Protein AF-A0A661AW95-F1 (afdb_monomer)

Sequence (245 aa):
MTKIFKIAIFLIIIIAAASLSQNIRYFVDGDKCIGCRQCLVVCPTDAIRMVKGKAIIDPEKCIGCGECAKVCPTNAIKIEKADTTAESDAKISSDTLDKIDTSDKAIKKSTERTDTILKNSQKFSQIENETTSTENKSIDTANSEIEKAKTDTTAHSDTLIDTTKIAETTENSSQEEVREIEEARKVFFVDSEKCVGCKLCLKACPTKAITIVKGKAVIDPEKCIGCGECAKVCPTKAISEKVIK

Radius of gyration: 35.86 Å; Cα contacts (8 Å, |Δi|>4): 230; chains: 1; bounding box: 75×100×78 Å

pLDDT: mean 73.81, std 22.89, range [34.19, 98.44]

Mean predicted aligned error: 22.2 Å

Foldseek 3Di:
DVVVVVVVVVVVVVVVVVPPPWLKDKFFQQVQFQLPCPLCVQQPQSQWDADPSGIGGNSVSDPNPCRSCVPRPRSRMDIDTPPDDPDDDDDDDDDPPPPPDPDPPPPVVVVVVVVVVVVVVVVVVVPVVPVVPPPVVVPVVVVVVVVVVPPDPDDDDDDDDDPPPPPPPPDDDPPPPPPDPPPWAKDKAFQQVLFQLPCQLCVQQPQSQWDADPSGIGGNRVSGRNPCRSQVRGPSSRMDMDIDD

Nearest PDB structures (foldseek):
  5exe-assembly1_B  TM=9.197E-01  e=1.490E-04  Moorella thermoacetica ATCC 39073
  5c4i-assembly1_E  TM=9.220E-01  e=2.638E-04  Moorella thermoacetica ATCC 39073
  5c4i-assembly1_B  TM=9.035E-01  e=3.399E-04  Moorella thermoacetica ATCC 39073
  5exe-assembly1_E  TM=9.084E-01  e=6.016E-04  Moorella thermoacetica ATCC 39073
  5exd-assembly2_H  TM=8.866E-01  e=3.859E-04  Moorella thermoacetica ATCC 39073

Solvent-accessible surface area (backbone atoms only — not comparable to full-atom values): 15878 Å² total; per-residue (Å²): 119,70,69,62,54,52,50,52,51,52,52,51,48,55,61,56,62,69,69,71,70,75,58,54,41,66,45,56,41,71,89,48,39,82,49,80,57,55,36,49,79,54,38,92,61,68,22,50,47,77,54,97,63,27,65,44,60,40,76,90,49,48,83,56,82,54,54,34,44,76,57,35,92,62,64,21,48,45,78,46,74,68,75,92,66,101,66,82,83,89,83,84,88,88,90,82,78,90,78,82,75,90,74,95,75,68,65,74,73,57,57,72,61,52,63,60,55,62,62,53,61,74,63,56,80,70,59,70,71,61,71,65,65,67,63,62,64,63,53,60,61,56,59,63,57,61,68,66,72,74,74,84,87,85,80,86,80,92,74,92,75,74,85,85,66,83,84,76,74,92,70,89,89,72,90,84,80,83,77,80,87,66,74,68,41,58,32,59,46,55,44,71,85,53,38,83,44,83,57,53,34,49,76,53,36,91,68,58,27,48,48,75,57,98,62,25,64,44,55,40,74,84,51,44,81,50,80,54,51,36,42,74,58,33,90,66,61,25,44,49,81,45,77,43,110

Structure (mmCIF, N/CA/C/O backbone):
data_AF-A0A661AW95-F1
#
_entry.id   AF-A0A661AW95-F1
#
loop_
_atom_site.group_PDB
_atom_site.id
_atom_site.type_symbol
_atom_site.label_atom_id
_atom_site.label_alt_id
_atom_site.label_comp_id
_atom_site.label_asym_id
_atom_site.label_entity_id
_atom_site.label_seq_id
_atom_site.pdbx_PDB_ins_code
_atom_site.Cartn_x
_atom_site.Cartn_y
_atom_site.Cartn_z
_atom_site.occupancy
_atom_site.B_iso_or_equiv
_atom_site.auth_seq_id
_atom_site.auth_comp_id
_atom_site.auth_asym_id
_atom_site.auth_atom_id
_atom_site.pdbx_PDB_model_num
ATOM 1 N N . MET A 1 1 ? 53.290 -9.840 22.062 1.00 59.00 1 MET A N 1
ATOM 2 C CA . MET A 1 1 ? 53.052 -9.146 20.773 1.00 59.00 1 MET A CA 1
ATOM 3 C C . MET A 1 1 ? 52.199 -9.940 19.772 1.00 59.00 1 MET A C 1
ATOM 5 O O . MET A 1 1 ? 51.453 -9.324 19.028 1.00 59.00 1 MET A O 1
ATOM 9 N N . THR A 1 2 ? 52.190 -11.278 19.783 1.00 66.38 2 THR A N 1
ATOM 10 C CA . THR A 1 2 ? 51.451 -12.107 18.798 1.00 66.38 2 THR A CA 1
ATOM 11 C C . THR A 1 2 ? 49.921 -12.140 18.954 1.00 66.38 2 THR A C 1
ATOM 13 O O . THR A 1 2 ? 49.218 -12.376 17.976 1.00 66.38 2 THR A O 1
ATOM 16 N N . LYS A 1 3 ? 49.372 -11.886 20.155 1.00 70.19 3 LYS A N 1
ATOM 17 C CA . LYS A 1 3 ? 47.911 -11.881 20.393 1.00 70.19 3 LYS A CA 1
ATOM 18 C C . LYS A 1 3 ? 47.197 -10.663 19.788 1.00 70.19 3 LYS A C 1
ATOM 20 O O . LYS A 1 3 ? 46.108 -10.815 19.254 1.00 70.19 3 LYS A O 1
ATOM 25 N N . ILE A 1 4 ? 47.829 -9.488 19.814 1.00 72.88 4 ILE A N 1
ATOM 26 C CA . ILE A 1 4 ? 47.262 -8.244 19.261 1.00 72.88 4 ILE A CA 1
ATOM 27 C C . ILE A 1 4 ? 47.192 -8.326 17.730 1.00 72.88 4 ILE A C 1
ATOM 29 O O . ILE A 1 4 ? 46.178 -7.977 17.135 1.00 72.88 4 ILE A O 1
ATOM 33 N N . PHE A 1 5 ? 48.226 -8.893 17.101 1.00 74.12 5 PHE A N 1
ATOM 34 C CA . PHE A 1 5 ? 48.267 -9.089 15.651 1.00 74.12 5 PHE A CA 1
ATOM 35 C C . PHE A 1 5 ? 47.192 -10.076 15.164 1.00 74.12 5 PHE A C 1
ATOM 37 O O . PHE A 1 5 ? 46.559 -9.853 14.137 1.00 74.12 5 PHE A O 1
ATOM 44 N N . LYS A 1 6 ? 46.912 -11.130 15.947 1.00 75.19 6 LYS A N 1
ATOM 45 C CA . LYS A 1 6 ? 45.817 -12.072 15.663 1.00 75.19 6 LYS A CA 1
ATOM 46 C C . LYS A 1 6 ? 44.436 -11.416 15.756 1.00 75.19 6 LYS A C 1
ATOM 48 O O . LYS A 1 6 ? 43.590 -11.716 14.925 1.00 75.19 6 LYS A O 1
ATOM 53 N N . ILE A 1 7 ? 44.220 -10.512 16.715 1.00 77.31 7 ILE A N 1
ATOM 54 C CA . ILE A 1 7 ? 42.950 -9.777 16.862 1.00 77.31 7 ILE A CA 1
ATOM 55 C C . ILE A 1 7 ? 42.747 -8.800 15.696 1.00 77.31 7 ILE A C 1
ATOM 57 O O . ILE A 1 7 ? 41.660 -8.752 15.128 1.00 77.31 7 ILE A O 1
ATOM 61 N N . ALA A 1 8 ? 43.795 -8.077 15.291 1.00 76.75 8 ALA A N 1
ATOM 62 C CA . ALA A 1 8 ? 43.733 -7.159 14.154 1.00 76.75 8 ALA A CA 1
ATOM 63 C C . ALA A 1 8 ? 43.434 -7.890 12.834 1.00 76.75 8 ALA A C 1
ATOM 65 O O . ALA A 1 8 ? 42.569 -7.460 12.079 1.00 76.75 8 ALA A O 1
ATOM 66 N N . ILE A 1 9 ? 44.077 -9.038 12.590 1.00 75.88 9 ILE A N 1
ATOM 67 C CA . ILE A 1 9 ? 43.799 -9.877 11.413 1.00 75.88 9 ILE A CA 1
ATOM 68 C C . ILE A 1 9 ? 42.360 -10.410 11.444 1.00 75.88 9 ILE A C 1
ATOM 70 O O . ILE A 1 9 ? 41.686 -10.394 10.420 1.00 75.88 9 ILE A O 1
ATOM 74 N N . PHE A 1 10 ? 41.856 -10.827 12.608 1.00 74.75 10 PHE A N 1
ATOM 75 C CA . PHE A 1 10 ? 40.480 -11.314 12.740 1.00 74.75 10 PHE A CA 1
ATOM 76 C C . PHE A 1 10 ? 39.447 -10.210 12.462 1.00 74.75 10 PHE A C 1
ATOM 78 O O . PHE A 1 10 ? 38.462 -10.456 11.774 1.00 74.75 10 PHE A O 1
ATOM 85 N N . LEU A 1 11 ? 39.699 -8.978 12.920 1.00 72.69 11 LEU A N 1
ATOM 86 C CA . LEU A 1 11 ? 38.853 -7.817 12.620 1.00 72.69 11 LEU A CA 1
ATOM 87 C C . LEU A 1 11 ? 38.899 -7.430 11.136 1.00 72.69 11 LEU A C 1
ATOM 89 O O . LEU A 1 11 ? 37.857 -7.138 10.561 1.00 72.69 11 LEU A O 1
ATOM 93 N N . ILE A 1 12 ? 40.067 -7.493 10.492 1.00 70.62 12 ILE A N 1
ATOM 94 C CA . ILE A 1 12 ? 40.206 -7.240 9.048 1.00 70.62 12 ILE A CA 1
ATOM 95 C C . ILE A 1 12 ? 39.465 -8.309 8.229 1.00 70.62 12 ILE A C 1
ATOM 97 O O . ILE A 1 12 ? 38.795 -7.970 7.258 1.00 70.62 12 ILE A O 1
ATOM 101 N N . ILE A 1 13 ? 39.514 -9.582 8.639 1.00 65.00 13 ILE A N 1
ATOM 102 C CA . ILE A 1 13 ? 38.770 -10.676 7.991 1.00 65.00 13 ILE A CA 1
ATOM 103 C C . ILE A 1 13 ? 37.255 -10.507 8.183 1.00 65.00 13 ILE A C 1
ATOM 105 O O . ILE A 1 13 ? 36.505 -10.724 7.236 1.00 65.00 13 ILE A O 1
ATOM 109 N N . ILE A 1 14 ? 36.794 -10.069 9.361 1.00 61.84 14 ILE A N 1
ATOM 110 C CA . ILE A 1 14 ? 35.374 -9.757 9.606 1.00 61.84 14 ILE A CA 1
ATOM 111 C C . ILE A 1 14 ? 34.909 -8.581 8.732 1.00 61.84 14 ILE A C 1
ATOM 113 O O . ILE A 1 14 ? 33.828 -8.649 8.148 1.00 61.84 14 ILE A O 1
ATOM 117 N N . ILE A 1 15 ? 35.730 -7.534 8.587 1.00 62.44 15 ILE A N 1
ATOM 118 C CA . ILE A 1 15 ? 35.435 -6.386 7.713 1.00 62.44 15 ILE A CA 1
ATOM 119 C C . ILE A 1 15 ? 35.421 -6.810 6.233 1.00 62.44 15 ILE A C 1
ATOM 121 O O . ILE A 1 15 ? 34.547 -6.382 5.487 1.00 62.44 15 ILE A O 1
ATOM 125 N N . ALA A 1 16 ? 36.334 -7.686 5.802 1.00 56.94 16 ALA A N 1
ATOM 126 C CA . ALA A 1 16 ? 36.381 -8.188 4.426 1.00 56.94 16 ALA A CA 1
ATOM 127 C C . ALA A 1 16 ? 35.230 -9.161 4.095 1.00 56.94 16 ALA A C 1
ATOM 129 O O . ALA A 1 16 ? 34.692 -9.125 2.989 1.00 56.94 16 ALA A O 1
ATOM 130 N N . ALA A 1 17 ? 34.808 -10.000 5.047 1.00 55.00 17 ALA A N 1
ATOM 131 C CA . ALA A 1 17 ? 33.706 -10.950 4.866 1.00 55.00 17 ALA A CA 1
ATOM 132 C C . ALA A 1 17 ? 32.327 -10.270 4.774 1.00 55.00 17 ALA A C 1
ATOM 134 O O . ALA A 1 17 ? 31.420 -10.814 4.144 1.00 55.00 17 ALA A O 1
ATOM 135 N N . ALA A 1 18 ? 32.170 -9.064 5.333 1.00 52.03 18 ALA A N 1
ATOM 136 C CA . ALA A 1 18 ? 30.956 -8.256 5.187 1.00 52.03 18 ALA A CA 1
ATOM 137 C C . ALA A 1 18 ? 30.729 -7.736 3.748 1.00 52.03 18 ALA A C 1
ATOM 139 O O . ALA A 1 18 ? 29.634 -7.273 3.434 1.00 52.03 18 ALA A O 1
ATOM 140 N N . SER A 1 19 ? 31.729 -7.847 2.863 1.00 53.38 19 SER A N 1
ATOM 141 C CA . SER A 1 19 ? 31.698 -7.319 1.489 1.00 53.38 19 SER A CA 1
ATOM 142 C C . SER A 1 19 ? 31.314 -8.340 0.408 1.00 53.38 19 SER A C 1
ATOM 144 O O . SER A 1 19 ? 31.342 -8.009 -0.773 1.00 53.38 19 SER A O 1
ATOM 146 N N . LEU A 1 20 ? 30.914 -9.565 0.765 1.00 55.19 20 LEU A N 1
ATOM 147 C CA . LEU A 1 20 ? 30.430 -10.573 -0.198 1.00 55.19 20 LEU A CA 1
ATOM 148 C C . LEU A 1 20 ? 28.896 -10.626 -0.293 1.00 55.19 20 LEU A C 1
ATOM 150 O O . LEU A 1 20 ? 28.298 -11.696 -0.436 1.00 55.19 20 LEU A O 1
ATOM 154 N N . SER A 1 21 ? 28.235 -9.469 -0.227 1.00 54.38 21 SER A N 1
ATOM 155 C CA . SER A 1 21 ? 26.787 -9.402 -0.431 1.00 54.38 21 SER A CA 1
ATOM 156 C C . SER A 1 21 ? 26.450 -9.521 -1.920 1.00 54.38 21 SER A C 1
ATOM 158 O O . SER A 1 21 ? 26.463 -8.550 -2.671 1.00 54.38 21 SER A O 1
ATOM 160 N N . GLN A 1 22 ? 26.220 -10.767 -2.333 1.00 63.03 22 GLN A N 1
ATOM 161 C CA . GLN A 1 22 ? 25.261 -11.225 -3.345 1.00 63.03 22 GLN A CA 1
ATOM 162 C C . GLN A 1 22 ? 24.561 -10.078 -4.107 1.00 63.03 22 GLN A C 1
ATOM 164 O O . GLN A 1 22 ? 23.542 -9.546 -3.667 1.00 63.03 22 GLN A O 1
ATOM 169 N N . ASN A 1 23 ? 25.100 -9.710 -5.270 1.00 70.25 23 ASN A N 1
ATOM 170 C CA . ASN A 1 23 ? 24.576 -8.641 -6.119 1.00 70.25 23 ASN A CA 1
ATOM 171 C C . ASN A 1 23 ? 23.319 -9.136 -6.865 1.00 70.25 23 ASN A C 1
ATOM 173 O O . ASN A 1 23 ? 23.381 -9.600 -8.006 1.00 70.25 23 ASN A O 1
ATOM 177 N N . ILE A 1 24 ? 22.188 -9.130 -6.155 1.00 82.25 24 ILE A N 1
ATOM 178 C CA . ILE A 1 24 ? 20.864 -9.511 -6.656 1.00 82.25 24 ILE A CA 1
ATOM 179 C C . ILE A 1 24 ? 20.280 -8.316 -7.404 1.00 82.25 24 ILE A C 1
ATOM 181 O O . ILE A 1 24 ? 19.968 -7.289 -6.797 1.00 82.25 24 ILE A O 1
ATOM 185 N N . ARG A 1 25 ? 20.080 -8.461 -8.715 1.00 87.62 25 ARG A N 1
ATOM 186 C CA . ARG A 1 25 ? 19.467 -7.423 -9.549 1.00 87.62 25 ARG A CA 1
ATOM 187 C C . ARG A 1 25 ? 18.072 -7.832 -9.979 1.00 87.62 25 ARG A C 1
ATOM 189 O O . ARG A 1 25 ? 17.868 -8.942 -10.457 1.00 87.62 25 ARG A O 1
ATOM 196 N N . TYR A 1 26 ? 17.119 -6.918 -9.822 1.00 94.56 26 TYR A N 1
ATOM 197 C CA . TYR A 1 26 ? 15.764 -7.091 -10.335 1.00 94.56 26 TYR A CA 1
ATOM 198 C C . TYR A 1 26 ? 15.592 -6.329 -11.645 1.00 94.56 26 TYR A C 1
ATOM 200 O O . TYR A 1 26 ? 16.003 -5.174 -11.744 1.00 94.56 26 TYR A O 1
ATOM 208 N N . PHE A 1 27 ? 14.921 -6.942 -12.613 1.00 95.44 27 PHE A N 1
ATOM 209 C CA . PHE A 1 27 ? 14.571 -6.320 -13.890 1.00 95.44 27 PHE A CA 1
ATOM 210 C C . PHE A 1 27 ? 13.130 -6.652 -14.285 1.00 95.44 27 PHE A C 1
ATOM 212 O O . PHE A 1 27 ? 12.494 -7.530 -13.697 1.00 95.44 27 PHE A O 1
ATOM 219 N N . VAL A 1 28 ? 12.590 -5.919 -15.260 1.00 97.50 28 VAL A N 1
ATOM 220 C CA . VAL A 1 28 ? 11.200 -6.055 -15.711 1.00 97.50 28 VAL A CA 1
ATOM 221 C C . VAL A 1 28 ? 11.166 -6.680 -17.102 1.00 97.50 28 VAL A C 1
ATOM 223 O O . VAL A 1 28 ? 11.703 -6.124 -18.053 1.00 97.50 28 VAL A O 1
ATOM 226 N N . ASP A 1 29 ? 10.479 -7.810 -17.220 1.00 97.56 29 ASP A N 1
ATOM 227 C CA . ASP A 1 29 ? 10.044 -8.415 -18.476 1.00 97.56 29 ASP A CA 1
ATOM 228 C C . ASP A 1 29 ? 8.974 -7.511 -19.116 1.00 97.56 29 ASP A C 1
ATOM 230 O O . ASP A 1 29 ? 7.847 -7.371 -18.617 1.00 97.56 29 ASP A O 1
ATOM 234 N N . GLY A 1 30 ? 9.363 -6.847 -20.206 1.00 96.00 30 GLY A N 1
ATOM 235 C CA . GLY A 1 30 ? 8.523 -5.895 -20.924 1.00 96.00 30 GLY A CA 1
ATOM 236 C C . GLY A 1 30 ? 7.260 -6.524 -21.510 1.00 96.00 30 GLY A C 1
ATOM 237 O O . GLY A 1 30 ? 6.224 -5.858 -21.540 1.00 96.00 30 GLY A O 1
ATOM 238 N N . ASP A 1 31 ? 7.292 -7.798 -21.893 1.00 97.25 31 ASP A N 1
ATOM 239 C CA . ASP A 1 31 ? 6.155 -8.475 -22.521 1.00 97.25 31 ASP A CA 1
ATOM 240 C C . ASP A 1 31 ? 5.081 -8.817 -21.488 1.00 97.25 31 ASP A C 1
ATOM 242 O O . ASP A 1 31 ? 3.886 -8.644 -21.733 1.00 97.25 31 ASP A O 1
ATOM 246 N N . LYS A 1 32 ? 5.495 -9.207 -20.279 1.00 98.06 32 LYS A N 1
ATOM 247 C CA . LYS A 1 32 ? 4.573 -9.556 -19.182 1.00 98.06 32 LYS A CA 1
ATOM 248 C C . LYS A 1 32 ? 4.097 -8.359 -18.375 1.00 98.06 32 LYS A C 1
ATOM 250 O O . LYS A 1 32 ? 3.094 -8.449 -17.662 1.00 98.06 32 LYS A O 1
ATOM 255 N N . CYS A 1 33 ? 4.812 -7.240 -18.411 1.00 98.38 33 CYS A N 1
ATOM 256 C CA . CYS A 1 33 ? 4.436 -6.063 -17.639 1.00 98.38 33 CYS A CA 1
ATOM 257 C C . CYS A 1 33 ? 3.168 -5.415 -18.215 1.00 98.38 33 CYS A C 1
ATOM 259 O O . CYS A 1 33 ? 3.180 -4.868 -19.311 1.00 98.38 33 CYS A O 1
ATOM 261 N N . ILE A 1 34 ? 2.074 -5.409 -17.456 1.00 98.31 34 ILE A N 1
ATOM 262 C CA . ILE A 1 34 ? 0.799 -4.793 -17.874 1.00 98.31 34 ILE A CA 1
ATOM 263 C C . ILE A 1 34 ? 0.640 -3.336 -17.416 1.00 98.31 34 ILE A C 1
ATOM 265 O O . ILE A 1 34 ? -0.433 -2.758 -17.545 1.00 98.31 34 ILE A O 1
ATOM 269 N N . GLY A 1 35 ? 1.677 -2.740 -16.821 1.00 97.69 35 GLY A N 1
ATOM 270 C CA . GLY A 1 35 ? 1.630 -1.339 -16.395 1.00 97.69 35 GLY A CA 1
ATOM 271 C C . GLY A 1 35 ? 0.714 -1.042 -15.202 1.00 97.69 35 GLY A C 1
ATOM 272 O O . GLY A 1 35 ? 0.309 0.103 -15.030 1.00 97.69 35 GLY A O 1
ATOM 273 N N . CYS A 1 36 ? 0.402 -2.029 -14.350 1.00 97.88 36 CYS A N 1
ATOM 274 C CA . CYS A 1 36 ? -0.530 -1.872 -13.219 1.00 97.88 36 CYS A CA 1
ATOM 275 C C . CYS A 1 36 ? 0.005 -1.041 -12.034 1.00 97.88 36 CYS A C 1
ATOM 277 O O . CYS A 1 36 ? -0.741 -0.770 -11.098 1.00 97.88 36 CYS A O 1
ATOM 279 N N . ARG A 1 37 ? 1.291 -0.654 -12.050 1.00 97.75 37 ARG A N 1
ATOM 280 C CA . ARG A 1 37 ? 1.954 0.232 -11.064 1.00 97.75 37 ARG A CA 1
ATOM 281 C C . ARG A 1 37 ? 2.009 -0.267 -9.611 1.00 97.75 37 ARG A C 1
ATOM 283 O O . ARG A 1 37 ? 2.486 0.465 -8.756 1.00 97.75 37 ARG A O 1
ATOM 290 N N . GLN A 1 38 ? 1.624 -1.506 -9.310 1.00 98.00 38 GLN A N 1
ATOM 291 C CA . GLN A 1 38 ? 1.716 -2.036 -7.938 1.00 98.00 38 GLN A CA 1
ATOM 292 C C . GLN A 1 38 ? 3.156 -2.031 -7.400 1.00 98.00 38 GLN A C 1
ATOM 294 O O . GLN A 1 38 ? 3.390 -1.652 -6.259 1.00 98.00 38 GLN A O 1
ATOM 299 N N . CYS A 1 39 ? 4.130 -2.360 -8.254 1.00 98.12 39 CYS A N 1
ATOM 300 C CA . CYS A 1 39 ? 5.551 -2.305 -7.913 1.00 98.12 39 CYS A CA 1
ATOM 301 C C . CYS A 1 39 ? 6.037 -0.895 -7.536 1.00 98.12 39 CYS A C 1
ATOM 303 O O . CYS A 1 39 ? 6.869 -0.774 -6.643 1.00 98.12 39 CYS A O 1
ATOM 305 N N . LEU A 1 40 ? 5.499 0.151 -8.177 1.00 97.75 40 LEU A N 1
ATOM 306 C CA . LEU A 1 40 ? 5.853 1.548 -7.909 1.00 97.75 40 LEU A CA 1
ATOM 307 C C . LEU A 1 40 ? 5.512 1.932 -6.465 1.00 97.75 40 LEU A C 1
ATOM 309 O O . LEU A 1 40 ? 6.328 2.537 -5.788 1.00 97.75 40 LEU A O 1
ATOM 313 N N . VAL A 1 41 ? 4.328 1.536 -5.990 1.00 96.56 41 VAL A N 1
ATOM 314 C CA . VAL A 1 41 ? 3.815 1.912 -4.661 1.00 96.56 41 VAL A CA 1
ATOM 315 C C . VAL A 1 41 ? 4.540 1.186 -3.525 1.00 96.56 41 VAL A C 1
ATOM 317 O O . VAL A 1 41 ? 4.624 1.709 -2.420 1.00 96.56 41 VAL A O 1
ATOM 320 N N . VAL A 1 42 ? 5.060 -0.020 -3.774 1.00 97.81 42 VAL A N 1
ATOM 321 C CA . VAL A 1 42 ? 5.735 -0.820 -2.736 1.00 97.81 42 VAL A CA 1
ATOM 322 C C . VAL A 1 42 ? 7.250 -0.655 -2.711 1.00 97.81 42 VAL A C 1
ATOM 324 O O . VAL A 1 42 ? 7.904 -1.265 -1.870 1.00 97.81 42 VAL A O 1
ATOM 327 N N . CYS A 1 43 ? 7.836 0.106 -3.640 1.00 97.62 43 CYS A N 1
ATOM 328 C CA . CYS A 1 43 ? 9.281 0.283 -3.690 1.00 97.62 43 CYS A CA 1
ATOM 329 C C . CYS A 1 43 ? 9.735 1.237 -2.570 1.00 97.62 43 CYS A C 1
ATOM 331 O O . CYS A 1 43 ? 9.407 2.416 -2.628 1.00 97.62 43 CYS A O 1
ATOM 333 N N . PRO A 1 44 ? 10.520 0.781 -1.575 1.00 96.75 44 PRO A N 1
ATOM 334 C CA . PRO A 1 44 ? 10.899 1.625 -0.439 1.00 96.75 44 PRO A CA 1
ATOM 335 C C . PRO A 1 44 ? 11.961 2.683 -0.777 1.00 96.75 44 PRO A C 1
ATOM 337 O O . PRO A 1 44 ? 12.228 3.554 0.044 1.00 96.75 44 PRO A O 1
ATOM 340 N N . THR A 1 45 ? 12.604 2.583 -1.944 1.00 96.88 45 THR A N 1
ATOM 341 C CA . THR A 1 45 ? 13.697 3.471 -2.375 1.00 96.88 45 THR A CA 1
ATOM 342 C C . THR A 1 45 ? 13.368 4.257 -3.641 1.00 96.88 45 THR A C 1
ATOM 344 O O . THR A 1 45 ? 14.267 4.832 -4.253 1.00 96.88 45 THR A O 1
ATOM 347 N N . ASP A 1 46 ? 12.102 4.241 -4.075 1.00 96.56 46 ASP A N 1
ATOM 348 C CA . ASP A 1 46 ? 11.647 4.896 -5.308 1.00 96.56 46 ASP A CA 1
ATOM 349 C C . ASP A 1 46 ? 12.504 4.543 -6.541 1.00 96.56 46 ASP A C 1
ATOM 351 O O . ASP A 1 46 ? 12.729 5.347 -7.448 1.00 96.56 46 ASP A O 1
ATOM 355 N N . ALA A 1 47 ? 12.992 3.300 -6.593 1.00 97.56 47 ALA A N 1
ATOM 356 C CA . ALA A 1 47 ? 13.823 2.793 -7.679 1.00 97.56 47 ALA A CA 1
ATOM 357 C C . ALA A 1 47 ? 13.029 2.469 -8.953 1.00 97.56 47 ALA A C 1
ATOM 359 O O . ALA A 1 47 ? 13.606 2.001 -9.926 1.00 97.56 47 ALA A O 1
ATOM 360 N N . ILE A 1 48 ? 11.707 2.649 -8.976 1.00 98.19 48 ILE A N 1
ATOM 361 C CA . ILE A 1 48 ? 10.856 2.221 -10.093 1.00 98.19 48 ILE A CA 1
ATOM 362 C C . ILE A 1 48 ? 10.237 3.440 -10.763 1.00 98.19 48 ILE A C 1
ATOM 364 O O . ILE A 1 48 ? 9.656 4.292 -10.102 1.00 98.19 48 ILE A O 1
ATOM 368 N N . ARG A 1 49 ? 10.311 3.501 -12.094 1.00 97.69 49 ARG A N 1
ATOM 369 C CA . ARG A 1 49 ? 9.640 4.519 -12.917 1.00 97.69 49 ARG A CA 1
ATOM 370 C C . ARG A 1 49 ? 8.827 3.882 -14.035 1.00 97.69 49 ARG A C 1
ATOM 372 O O . ARG A 1 49 ? 9.054 2.733 -14.404 1.00 97.69 49 ARG A O 1
ATOM 379 N N . MET A 1 50 ? 7.888 4.640 -14.596 1.00 97.81 50 MET A N 1
ATOM 380 C CA . MET A 1 50 ? 7.051 4.189 -15.709 1.00 97.81 50 MET A CA 1
ATOM 381 C C . MET A 1 50 ? 7.501 4.847 -17.013 1.00 97.81 50 MET A C 1
ATOM 383 O O . MET A 1 50 ? 7.527 6.070 -17.107 1.00 97.81 50 MET A O 1
ATOM 387 N N . VAL A 1 51 ? 7.809 4.044 -18.030 1.00 96.75 51 VAL A N 1
ATOM 388 C CA . VAL A 1 51 ? 8.193 4.509 -19.371 1.00 96.75 51 VAL A CA 1
ATOM 389 C C . VAL A 1 51 ? 7.370 3.742 -20.398 1.00 96.75 51 VAL A C 1
ATOM 391 O O . VAL A 1 51 ? 7.354 2.514 -20.385 1.00 96.75 51 VAL A O 1
ATOM 394 N N . LYS A 1 52 ? 6.644 4.454 -21.272 1.00 96.44 52 LYS A N 1
ATOM 395 C CA . LYS A 1 52 ? 5.766 3.852 -22.300 1.00 96.44 52 LYS A CA 1
ATOM 396 C C . LYS A 1 52 ? 4.813 2.776 -21.735 1.00 96.44 52 LYS A C 1
ATOM 398 O O . LYS A 1 52 ? 4.618 1.720 -22.324 1.00 96.44 52 LYS A O 1
ATOM 403 N N . GLY A 1 53 ? 4.255 3.024 -20.546 1.00 96.19 53 GLY A N 1
ATOM 404 C CA . GLY A 1 53 ? 3.332 2.099 -19.874 1.00 96.19 53 GLY A CA 1
ATOM 405 C C . GLY A 1 53 ? 3.980 0.872 -19.219 1.00 96.19 53 GLY A C 1
ATOM 406 O O . GLY A 1 53 ? 3.270 0.076 -18.610 1.00 96.19 53 GLY A O 1
ATOM 407 N N . LYS A 1 54 ? 5.307 0.721 -19.273 1.00 98.06 54 LYS A N 1
ATOM 408 C CA . LYS A 1 54 ? 6.052 -0.384 -18.652 1.00 98.06 54 LYS A CA 1
ATOM 409 C C . LYS A 1 54 ? 6.870 0.121 -17.465 1.00 98.06 54 LYS A C 1
ATOM 411 O O . LYS A 1 54 ? 7.301 1.274 -17.445 1.00 98.06 54 LYS A O 1
ATOM 416 N N . ALA A 1 55 ? 7.044 -0.730 -16.459 1.00 98.12 55 ALA A N 1
ATOM 417 C CA . ALA A 1 55 ? 7.892 -0.419 -15.314 1.00 98.12 55 ALA A CA 1
ATOM 418 C C . ALA A 1 55 ? 9.371 -0.595 -15.689 1.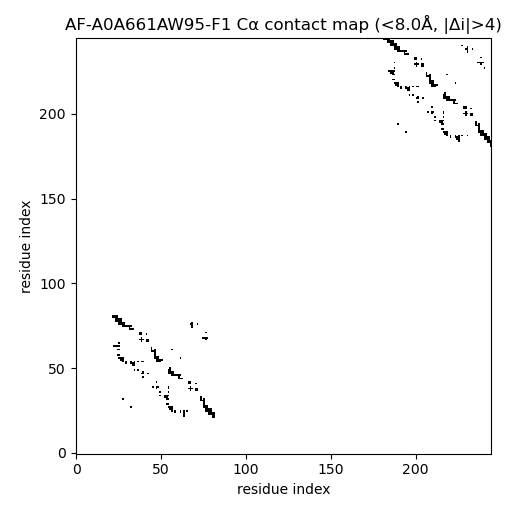00 98.12 55 ALA A C 1
ATOM 420 O O . ALA A 1 55 ? 9.718 -1.548 -16.381 1.00 98.12 55 ALA A O 1
ATOM 421 N N . ILE A 1 56 ? 10.225 0.304 -15.210 1.00 97.94 56 ILE A N 1
ATOM 422 C CA . ILE A 1 56 ? 11.683 0.267 -15.354 1.00 97.94 56 ILE A CA 1
ATOM 423 C C . ILE A 1 56 ? 12.286 0.416 -13.958 1.00 97.94 56 ILE A C 1
ATOM 425 O O . ILE A 1 56 ? 11.910 1.337 -13.230 1.00 97.94 56 ILE A O 1
ATOM 429 N N . ILE A 1 57 ? 13.193 -0.491 -13.591 1.00 97.31 57 ILE A N 1
ATOM 430 C CA . ILE A 1 57 ? 13.907 -0.475 -12.309 1.00 97.31 57 ILE A CA 1
ATOM 431 C C . ILE A 1 57 ? 15.260 0.210 -12.521 1.00 97.31 57 ILE A C 1
ATOM 433 O O . ILE A 1 57 ? 16.016 -0.166 -13.412 1.00 97.31 57 ILE A O 1
ATOM 437 N N . ASP A 1 58 ? 15.539 1.220 -11.708 1.00 95.88 58 ASP A N 1
ATOM 438 C CA . ASP A 1 58 ? 16.814 1.917 -11.617 1.00 95.88 58 ASP A CA 1
ATOM 439 C C . ASP A 1 58 ? 17.789 1.081 -10.766 1.00 95.88 58 ASP A C 1
ATOM 441 O O . ASP A 1 58 ? 17.555 0.909 -9.562 1.00 95.88 58 ASP A O 1
ATOM 445 N N . PRO A 1 59 ? 18.858 0.523 -11.361 1.00 92.06 59 PRO A N 1
ATOM 446 C CA . PRO A 1 59 ? 19.772 -0.365 -10.654 1.00 92.06 59 PRO A CA 1
ATOM 447 C C . PRO A 1 59 ? 20.601 0.351 -9.583 1.00 92.06 59 PRO A C 1
ATOM 449 O O . PRO A 1 59 ? 21.070 -0.318 -8.668 1.00 92.06 59 PRO A O 1
ATOM 452 N N . GLU A 1 60 ? 20.771 1.674 -9.656 1.00 92.12 60 GLU A N 1
ATOM 453 C CA . GLU A 1 60 ? 21.551 2.432 -8.667 1.00 92.12 60 GLU A CA 1
ATOM 454 C C . GLU A 1 60 ? 20.751 2.691 -7.388 1.00 92.12 60 GLU A C 1
ATOM 456 O O . GLU A 1 60 ? 21.307 2.750 -6.293 1.00 92.12 60 GLU A O 1
ATOM 461 N N . LYS A 1 61 ? 19.425 2.802 -7.510 1.00 94.50 61 LYS A N 1
ATOM 462 C CA . LYS A 1 61 ? 18.509 2.994 -6.373 1.00 94.50 61 LYS A CA 1
ATOM 463 C C . LYS A 1 61 ? 17.956 1.685 -5.819 1.00 94.50 61 LYS A C 1
ATOM 465 O O . LYS A 1 61 ? 17.404 1.648 -4.715 1.00 94.50 61 LYS A O 1
ATOM 470 N N . CYS A 1 62 ? 18.020 0.611 -6.600 1.00 94.56 62 CYS A N 1
ATOM 471 C CA . CYS A 1 62 ? 17.470 -0.679 -6.223 1.00 94.56 62 CYS A CA 1
ATOM 472 C C . CYS A 1 62 ? 18.362 -1.368 -5.187 1.00 94.56 62 CYS A C 1
ATOM 474 O O . CYS A 1 62 ? 19.455 -1.828 -5.490 1.00 94.56 62 CYS A O 1
ATOM 476 N N . ILE A 1 63 ? 17.841 -1.527 -3.971 1.00 93.06 63 ILE A N 1
ATOM 477 C CA . ILE A 1 63 ? 18.534 -2.230 -2.878 1.00 93.06 63 ILE A CA 1
ATOM 478 C C . ILE A 1 63 ? 18.307 -3.751 -2.880 1.00 93.06 63 ILE A C 1
ATOM 480 O O . ILE A 1 63 ? 18.629 -4.427 -1.908 1.00 93.06 63 ILE A O 1
ATOM 484 N N . GLY A 1 64 ? 17.665 -4.302 -3.915 1.00 93.44 64 GLY A N 1
ATOM 485 C CA . GLY A 1 64 ? 17.447 -5.748 -4.026 1.00 93.44 64 GLY A CA 1
ATOM 486 C C . GLY A 1 64 ? 16.443 -6.355 -3.028 1.00 93.44 64 GLY A C 1
ATOM 487 O O . GLY A 1 64 ? 16.466 -7.562 -2.805 1.00 93.44 64 GLY A O 1
ATOM 488 N N . CYS A 1 65 ? 15.534 -5.568 -2.438 1.00 94.88 65 CYS A N 1
ATOM 489 C CA . CYS A 1 65 ? 14.593 -6.066 -1.416 1.00 94.88 65 CYS A CA 1
ATOM 490 C C . CYS A 1 65 ? 13.515 -7.040 -1.941 1.00 94.88 65 CYS A C 1
ATOM 492 O O . CYS A 1 65 ? 12.986 -7.850 -1.181 1.00 94.88 65 CYS A O 1
ATOM 494 N N . GLY A 1 66 ? 13.168 -6.964 -3.230 1.00 94.75 66 GLY A N 1
ATOM 495 C CA . GLY A 1 66 ? 12.221 -7.879 -3.876 1.00 94.75 66 GLY A CA 1
ATOM 496 C C . GLY A 1 66 ? 10.731 -7.643 -3.604 1.00 94.75 66 GLY A C 1
ATOM 497 O O . GLY A 1 66 ? 9.913 -8.434 -4.069 1.00 94.75 66 GLY A O 1
ATOM 498 N N . GLU A 1 67 ? 10.334 -6.566 -2.917 1.00 97.25 67 GLU A N 1
ATOM 499 C CA . GLU A 1 67 ? 8.909 -6.259 -2.671 1.00 97.25 67 GLU A CA 1
ATOM 500 C C . GLU A 1 67 ? 8.105 -6.095 -3.965 1.00 97.25 67 GLU A C 1
ATOM 502 O O . GLU A 1 67 ? 6.986 -6.591 -4.093 1.00 97.25 67 GLU A O 1
ATOM 507 N N . CYS A 1 68 ? 8.712 -5.476 -4.977 1.00 97.56 68 CYS A N 1
ATOM 508 C CA . CYS A 1 68 ? 8.099 -5.310 -6.286 1.00 97.56 68 CYS A CA 1
ATOM 509 C C . CYS A 1 68 ? 7.759 -6.657 -6.947 1.00 97.56 68 CYS A C 1
ATOM 511 O O . CYS A 1 68 ? 6.682 -6.795 -7.529 1.00 97.56 68 CYS A O 1
ATOM 513 N N . ALA A 1 69 ? 8.641 -7.654 -6.829 1.00 97.19 69 ALA A N 1
ATOM 514 C CA . ALA A 1 69 ? 8.424 -8.984 -7.385 1.00 97.19 69 ALA A CA 1
ATOM 515 C C . ALA A 1 69 ? 7.262 -9.706 -6.691 1.00 97.19 69 ALA A C 1
ATOM 517 O O . ALA A 1 69 ? 6.444 -10.317 -7.374 1.00 97.19 69 ALA A O 1
ATOM 518 N N . LYS A 1 70 ? 7.138 -9.570 -5.362 1.00 97.25 70 LYS A N 1
ATOM 519 C CA . LYS A 1 70 ? 6.055 -10.181 -4.571 1.00 97.25 70 LYS A CA 1
ATOM 520 C C . LYS A 1 70 ? 4.673 -9.671 -4.967 1.00 97.25 70 LYS A C 1
ATOM 522 O O . LYS A 1 70 ? 3.721 -10.444 -4.973 1.00 97.25 70 LYS A O 1
ATOM 527 N N . VAL A 1 71 ? 4.558 -8.382 -5.290 1.00 97.88 71 VAL A N 1
ATOM 528 C CA . VAL A 1 71 ? 3.271 -7.776 -5.665 1.00 97.88 71 VAL A CA 1
ATOM 529 C C . VAL A 1 71 ? 2.969 -7.847 -7.156 1.00 97.88 71 VAL A C 1
ATOM 531 O O . VAL A 1 71 ? 1.919 -7.382 -7.569 1.00 97.88 71 VAL A O 1
ATOM 534 N N . CYS A 1 72 ? 3.860 -8.367 -8.002 1.00 98.19 72 CYS A N 1
ATOM 535 C CA . CYS A 1 72 ? 3.643 -8.337 -9.445 1.00 98.19 72 CYS A CA 1
ATOM 536 C C . CYS A 1 72 ? 2.598 -9.388 -9.876 1.00 98.19 72 CYS A C 1
ATOM 538 O O . CYS A 1 72 ? 2.909 -10.578 -9.873 1.00 98.19 72 CYS A O 1
ATOM 540 N N . PRO A 1 73 ? 1.397 -8.996 -10.349 1.00 97.69 73 PRO A N 1
ATOM 541 C CA . PRO A 1 73 ? 0.328 -9.954 -10.646 1.00 97.69 73 PRO A CA 1
ATOM 542 C C . PRO A 1 73 ? 0.612 -10.805 -11.891 1.00 97.69 73 PRO A C 1
ATOM 544 O O . PRO A 1 73 ? 0.004 -11.853 -12.078 1.00 97.69 73 PRO A O 1
ATOM 547 N N . THR A 1 74 ? 1.534 -10.363 -12.751 1.00 98.12 74 THR A N 1
ATOM 548 C CA . THR A 1 74 ? 1.919 -11.061 -13.987 1.00 98.12 74 THR A CA 1
ATOM 549 C C . THR A 1 74 ? 3.300 -11.706 -13.907 1.00 98.12 74 THR A C 1
ATOM 551 O O . THR A 1 74 ? 3.806 -12.202 -14.915 1.00 98.12 74 THR A O 1
ATOM 554 N N . ASN A 1 75 ? 3.942 -11.696 -12.730 1.00 97.12 75 ASN A N 1
ATOM 555 C CA . ASN A 1 75 ? 5.317 -12.171 -12.547 1.00 97.12 75 ASN A CA 1
ATOM 556 C C . ASN A 1 75 ? 6.309 -11.582 -13.571 1.00 97.12 75 ASN A C 1
ATOM 558 O O . ASN A 1 75 ? 7.256 -12.256 -13.992 1.00 97.12 75 ASN A O 1
ATOM 562 N N . ALA A 1 76 ? 6.094 -10.329 -13.979 1.00 98.19 76 ALA A N 1
ATOM 563 C CA . ALA A 1 76 ? 6.958 -9.618 -14.915 1.00 98.19 76 ALA A CA 1
ATOM 564 C C . ALA A 1 76 ? 8.321 -9.249 -14.308 1.00 98.19 76 ALA A C 1
ATOM 566 O O . ALA A 1 76 ? 9.253 -8.973 -15.044 1.00 98.19 76 ALA A O 1
ATOM 567 N N . ILE A 1 77 ? 8.469 -9.240 -12.983 1.00 97.81 77 ILE A N 1
ATOM 568 C CA . ILE A 1 77 ? 9.731 -8.866 -12.336 1.00 97.81 77 ILE A CA 1
ATOM 569 C C . ILE A 1 77 ? 10.588 -10.114 -12.109 1.00 97.81 77 ILE A C 1
ATOM 571 O O . ILE A 1 77 ? 10.130 -11.086 -11.505 1.00 97.81 77 ILE A O 1
ATOM 575 N N . LYS A 1 78 ? 11.819 -10.092 -12.622 1.00 95.56 78 LYS A N 1
ATOM 576 C CA . LYS A 1 78 ? 12.777 -11.207 -12.645 1.00 95.56 78 LYS A CA 1
ATOM 577 C C . LYS A 1 78 ? 14.065 -10.844 -11.914 1.00 95.56 78 LYS A C 1
ATOM 579 O O . LYS A 1 78 ? 14.292 -9.675 -11.621 1.00 95.56 78 LYS A O 1
ATOM 584 N N . ILE A 1 79 ? 14.872 -11.859 -11.602 1.00 93.19 79 ILE A N 1
ATOM 585 C CA . ILE A 1 79 ? 16.139 -11.729 -10.876 1.00 93.19 79 ILE A CA 1
ATOM 586 C C . ILE A 1 79 ? 17.283 -12.181 -11.783 1.00 93.19 79 ILE A C 1
ATOM 588 O O . ILE A 1 79 ? 17.224 -13.280 -12.329 1.00 93.19 79 ILE A O 1
ATOM 592 N N . GLU A 1 80 ? 18.330 -11.369 -11.873 1.00 84.81 80 GLU A N 1
ATOM 593 C CA . GLU A 1 80 ? 19.653 -11.751 -12.365 1.00 84.81 80 GLU A CA 1
ATOM 594 C C . GLU A 1 80 ? 20.611 -11.848 -11.174 1.00 84.81 80 GLU A C 1
ATOM 596 O O . GLU A 1 80 ? 20.707 -10.929 -10.351 1.00 84.81 80 GLU A O 1
ATOM 601 N N . LYS A 1 81 ? 21.315 -12.976 -11.065 1.00 79.81 81 LYS A N 1
ATOM 602 C CA . LYS A 1 81 ? 22.485 -13.083 -10.192 1.00 79.81 81 LYS A CA 1
ATOM 603 C C . LYS A 1 81 ? 23.677 -12.592 -10.999 1.00 79.81 81 LYS A C 1
ATOM 605 O O . LYS A 1 81 ? 23.900 -13.075 -12.104 1.00 79.81 81 LYS A O 1
ATOM 610 N N . ALA A 1 82 ? 24.419 -11.622 -10.472 1.00 62.22 82 ALA A N 1
ATOM 611 C CA . ALA A 1 82 ? 25.709 -11.286 -11.055 1.00 62.22 82 ALA A CA 1
ATOM 612 C C . ALA A 1 82 ? 26.685 -12.419 -10.716 1.00 62.22 82 ALA A C 1
ATOM 614 O O . ALA A 1 82 ? 27.291 -12.420 -9.643 1.00 62.22 82 ALA A O 1
ATOM 615 N N . ASP A 1 83 ? 26.778 -13.410 -11.595 1.00 57.16 83 ASP A N 1
ATOM 616 C CA . ASP A 1 83 ? 27.802 -14.436 -11.489 1.00 57.16 83 ASP A CA 1
ATOM 617 C C . ASP A 1 83 ? 29.168 -13.767 -11.685 1.00 57.16 83 ASP A C 1
ATOM 619 O O . ASP A 1 83 ? 29.425 -13.040 -12.646 1.00 57.16 83 ASP A O 1
ATOM 623 N N . THR A 1 84 ? 30.043 -13.953 -10.705 1.00 56.25 84 THR A N 1
ATOM 624 C CA . THR A 1 84 ? 31.432 -13.514 -10.753 1.00 56.25 84 THR A CA 1
ATOM 625 C C . THR A 1 84 ? 32.196 -14.372 -11.753 1.00 56.25 84 THR A C 1
ATOM 627 O O . THR A 1 84 ? 32.749 -15.398 -11.371 1.00 56.25 84 THR A O 1
ATOM 630 N N . THR A 1 85 ? 32.277 -13.946 -13.008 1.00 42.72 85 THR A N 1
ATOM 631 C CA . THR A 1 85 ? 33.340 -14.385 -13.920 1.00 42.72 85 THR A CA 1
ATOM 632 C C . THR A 1 85 ? 33.788 -13.203 -14.765 1.00 42.72 85 THR A C 1
ATOM 634 O O . THR A 1 85 ? 33.296 -12.967 -15.866 1.00 42.72 85 THR A O 1
ATOM 637 N N . ALA A 1 86 ? 34.755 -12.452 -14.241 1.00 53.53 86 ALA A N 1
ATOM 638 C CA . ALA A 1 86 ? 35.721 -11.788 -15.098 1.00 53.53 86 ALA A CA 1
ATOM 639 C C . ALA A 1 86 ? 36.682 -12.868 -15.619 1.00 53.53 86 ALA A C 1
ATOM 641 O O . ALA A 1 86 ? 37.783 -13.015 -15.107 1.00 53.53 86 ALA A O 1
ATOM 642 N N . GLU A 1 87 ? 36.225 -13.645 -16.597 1.00 48.12 87 GLU A N 1
ATOM 643 C CA . GLU A 1 87 ? 37.074 -14.408 -17.506 1.00 48.12 87 GLU A CA 1
ATOM 644 C C . GLU A 1 87 ? 36.453 -14.284 -18.898 1.00 48.12 87 GLU A C 1
ATOM 646 O O . GLU A 1 87 ? 35.337 -14.722 -19.175 1.00 48.12 87 GLU A O 1
ATOM 651 N N . SER A 1 88 ? 37.193 -13.547 -19.716 1.00 48.81 88 SER A N 1
ATOM 652 C CA . SER A 1 88 ? 37.103 -13.407 -21.160 1.00 48.81 88 SER A CA 1
ATOM 653 C C . SER A 1 88 ? 36.843 -14.727 -21.884 1.00 48.81 88 SER A C 1
ATOM 655 O O . SER A 1 88 ? 37.462 -15.731 -21.554 1.00 48.81 88 SER A O 1
ATOM 657 N N . ASP A 1 89 ? 36.024 -14.641 -22.932 1.00 46.47 89 ASP A N 1
ATOM 658 C CA . ASP A 1 89 ? 36.079 -15.399 -24.185 1.00 46.47 89 ASP A CA 1
ATOM 659 C C . ASP A 1 89 ? 36.193 -16.942 -24.151 1.00 46.47 89 ASP A C 1
ATOM 661 O O . ASP A 1 89 ? 37.152 -17.542 -23.683 1.00 46.47 89 ASP A O 1
ATOM 665 N N . ALA A 1 90 ? 35.245 -17.563 -24.865 1.00 47.31 90 ALA A N 1
ATOM 666 C CA . ALA A 1 90 ? 35.257 -18.936 -25.378 1.00 47.31 90 ALA A CA 1
ATOM 667 C C . ALA A 1 90 ? 35.058 -20.092 -24.375 1.00 47.31 90 ALA A C 1
ATOM 669 O O . ALA A 1 90 ? 36.006 -20.758 -23.970 1.00 47.31 90 ALA A O 1
ATOM 670 N N . LYS A 1 91 ? 33.793 -20.507 -24.183 1.00 41.59 91 LYS A N 1
ATOM 671 C CA . LYS A 1 91 ? 33.450 -21.937 -24.301 1.00 41.59 91 LYS A CA 1
ATOM 672 C C . LYS A 1 91 ? 31.966 -22.187 -24.574 1.00 41.59 91 LYS A C 1
ATOM 674 O O . LYS A 1 91 ? 31.120 -22.151 -23.688 1.00 41.59 91 LYS A O 1
ATOM 679 N N . ILE A 1 92 ? 31.682 -22.505 -25.834 1.00 45.38 92 ILE A N 1
ATOM 680 C CA . ILE A 1 92 ? 30.545 -23.334 -26.229 1.00 45.38 92 ILE A CA 1
ATOM 681 C C . ILE A 1 92 ? 30.946 -24.806 -26.023 1.00 45.38 92 ILE A C 1
ATOM 683 O O . ILE A 1 92 ? 32.067 -25.199 -26.340 1.00 45.38 92 ILE A O 1
ATOM 687 N N . SER A 1 93 ? 29.971 -25.601 -25.577 1.00 47.91 93 SER A N 1
ATOM 688 C CA . SER A 1 93 ? 29.885 -27.074 -25.551 1.00 47.91 93 SER A CA 1
ATOM 689 C C . SER A 1 93 ? 30.610 -27.837 -24.433 1.00 47.91 93 SER A C 1
ATOM 691 O O . SER A 1 93 ? 31.832 -27.917 -24.370 1.00 47.91 93 SER A O 1
ATOM 693 N N . SER A 1 94 ? 29.810 -28.463 -23.575 1.00 48.03 94 SER A N 1
ATOM 694 C CA . SER A 1 94 ? 29.471 -29.896 -23.642 1.00 48.03 94 SER A CA 1
ATOM 695 C C . SER A 1 94 ? 28.312 -30.086 -22.656 1.00 48.03 94 SER A C 1
ATOM 697 O O . SER A 1 94 ? 28.487 -29.793 -21.483 1.00 48.03 94 SER A O 1
ATOM 699 N N . ASP A 1 95 ? 27.052 -30.194 -23.088 1.00 43.53 95 ASP A N 1
ATOM 700 C CA . ASP A 1 95 ? 26.310 -31.460 -22.909 1.00 43.53 95 ASP A CA 1
ATOM 701 C C . ASP A 1 95 ? 24.935 -31.438 -23.621 1.00 43.53 95 ASP A C 1
ATOM 703 O O . ASP A 1 95 ? 23.953 -32.029 -23.171 1.00 43.53 95 ASP A O 1
ATOM 707 N N . THR A 1 96 ? 24.789 -30.732 -24.747 1.00 39.28 96 THR A N 1
ATOM 708 C CA . THR A 1 96 ? 23.524 -30.788 -25.519 1.00 39.28 96 THR A CA 1
ATOM 709 C C . THR A 1 96 ? 23.741 -30.797 -27.029 1.00 39.28 96 THR A C 1
ATOM 711 O O . THR A 1 96 ? 23.043 -30.115 -27.772 1.00 39.28 96 THR A O 1
ATOM 714 N N . LEU A 1 97 ? 24.711 -31.592 -27.490 1.00 46.84 97 LEU A N 1
ATOM 715 C CA . LEU A 1 97 ? 24.902 -31.884 -28.917 1.00 46.84 97 LEU A CA 1
ATOM 716 C C . LEU A 1 97 ? 24.515 -33.314 -29.336 1.00 46.84 97 LEU A C 1
ATOM 718 O O . LEU A 1 97 ? 24.592 -33.611 -30.517 1.00 46.84 97 LEU A O 1
ATOM 722 N N . ASP A 1 98 ? 23.969 -34.148 -28.442 1.00 45.41 98 ASP A N 1
ATOM 723 C CA . ASP A 1 98 ? 23.590 -35.536 -28.788 1.00 45.41 98 ASP A CA 1
ATOM 724 C C . ASP A 1 98 ? 22.078 -35.768 -28.987 1.00 45.41 98 ASP A C 1
ATOM 726 O O . ASP A 1 98 ? 21.599 -36.899 -28.940 1.00 45.41 98 ASP A O 1
ATOM 730 N N . LYS A 1 99 ? 21.281 -34.716 -29.225 1.00 45.97 99 LYS A N 1
ATOM 731 C CA . LYS A 1 99 ? 19.849 -34.874 -29.582 1.00 45.97 99 LYS A CA 1
ATOM 732 C C . LYS A 1 99 ? 19.378 -34.053 -30.782 1.00 45.97 99 LYS A C 1
ATOM 734 O O . LYS A 1 99 ? 18.176 -33.891 -30.969 1.00 45.97 99 LYS A O 1
A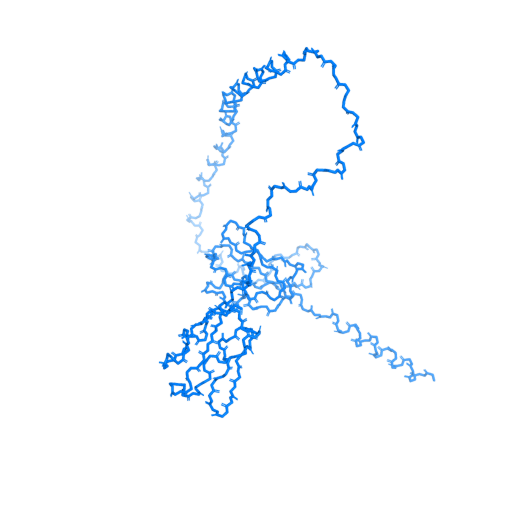TOM 739 N N . ILE A 1 100 ? 20.295 -33.563 -31.614 1.00 44.66 100 ILE A N 1
ATOM 740 C CA . ILE A 1 100 ? 19.947 -32.924 -32.893 1.00 44.66 100 ILE A CA 1
ATOM 741 C C . ILE A 1 100 ? 20.588 -33.725 -34.027 1.00 44.66 100 ILE A C 1
ATOM 743 O O . ILE A 1 100 ? 21.379 -33.220 -34.811 1.00 44.66 100 ILE A O 1
ATOM 747 N N . ASP A 1 101 ? 20.244 -35.005 -34.097 1.00 50.91 101 ASP A N 1
ATOM 748 C CA . ASP A 1 101 ? 20.235 -35.725 -35.361 1.00 50.91 101 ASP A CA 1
ATOM 749 C C . ASP A 1 101 ? 18.844 -36.342 -35.515 1.00 50.91 101 ASP A C 1
ATOM 751 O O . ASP A 1 101 ? 18.239 -36.785 -34.538 1.00 50.91 101 ASP A O 1
ATOM 755 N N . THR A 1 102 ? 18.337 -36.338 -36.744 1.00 48.84 102 THR A N 1
ATOM 756 C CA . THR A 1 102 ? 16.979 -36.691 -37.194 1.00 48.84 102 THR A CA 1
ATOM 757 C C . THR A 1 102 ? 15.919 -35.582 -37.122 1.00 48.84 102 THR A C 1
ATOM 759 O O . THR A 1 102 ? 14.999 -35.602 -36.311 1.00 48.84 102 THR A O 1
ATOM 762 N N . SER A 1 103 ? 15.990 -34.629 -38.063 1.00 48.59 103 SER A N 1
ATOM 763 C CA . SER A 1 103 ? 14.876 -34.269 -38.983 1.00 48.59 103 SER A CA 1
ATOM 764 C C . SER A 1 103 ? 15.262 -33.096 -39.900 1.00 48.59 103 SER A C 1
ATOM 766 O O . SER A 1 103 ? 14.568 -32.085 -40.023 1.00 48.59 103 SER A O 1
ATOM 768 N N . ASP A 1 104 ? 16.392 -33.251 -40.584 1.00 54.78 104 ASP A N 1
ATOM 769 C CA . ASP A 1 104 ? 17.075 -32.234 -41.387 1.00 54.78 104 ASP A CA 1
ATOM 770 C C . ASP A 1 104 ? 16.490 -32.056 -42.810 1.00 54.78 104 ASP A C 1
ATOM 772 O O . ASP A 1 104 ? 17.197 -31.991 -43.815 1.00 54.78 104 ASP A O 1
ATOM 776 N N . LYS A 1 105 ? 15.156 -32.013 -42.947 1.00 48.97 105 LYS A N 1
ATOM 777 C CA . LYS A 1 105 ? 14.507 -31.851 -44.271 1.00 48.97 105 LYS A CA 1
ATOM 778 C C . LYS A 1 105 ? 13.426 -30.773 -44.353 1.00 48.97 105 LYS A C 1
ATOM 780 O O . LYS A 1 105 ? 12.997 -30.439 -45.454 1.00 48.97 105 LYS A O 1
ATOM 785 N N . ALA A 1 106 ? 13.027 -30.176 -43.228 1.00 50.69 106 ALA A N 1
ATOM 786 C CA . ALA A 1 106 ? 12.003 -29.125 -43.199 1.00 50.69 106 ALA A CA 1
ATOM 787 C C . ALA A 1 106 ? 12.570 -27.694 -43.093 1.00 50.69 106 ALA A C 1
ATOM 789 O O . ALA A 1 106 ? 11.914 -26.754 -43.533 1.00 50.69 106 ALA A O 1
ATOM 790 N N . ILE A 1 107 ? 13.794 -27.515 -42.577 1.00 53.38 107 ILE A N 1
ATOM 791 C CA . ILE A 1 107 ? 14.357 -26.183 -42.272 1.00 53.38 107 ILE A CA 1
ATOM 792 C C . ILE A 1 107 ? 15.070 -25.549 -43.481 1.00 53.38 107 ILE A C 1
ATOM 794 O O . ILE A 1 107 ? 15.046 -24.333 -43.646 1.00 53.38 107 ILE A O 1
ATOM 798 N N . LYS A 1 108 ? 15.604 -26.343 -44.420 1.00 51.94 108 LYS A N 1
ATOM 799 C CA . LYS A 1 108 ? 16.264 -25.802 -45.628 1.00 51.94 108 LYS A CA 1
ATOM 800 C C . LYS A 1 108 ? 15.325 -25.028 -46.569 1.00 51.94 108 LYS A C 1
ATOM 802 O O . LYS A 1 108 ? 15.782 -24.151 -47.289 1.00 51.94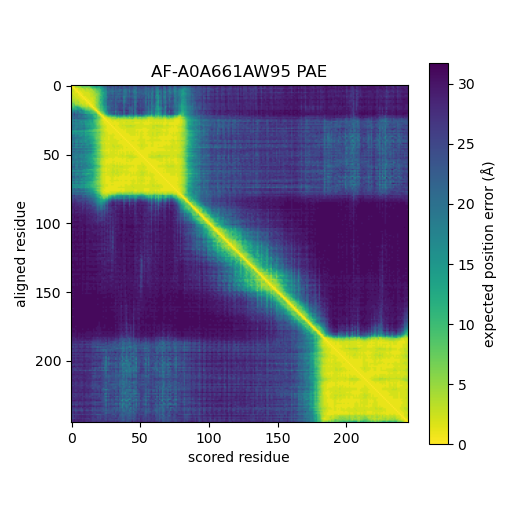 108 LYS A O 1
ATOM 807 N N . LYS A 1 109 ? 14.015 -25.308 -46.549 1.00 50.12 109 LYS A N 1
ATOM 808 C CA . LYS A 1 109 ? 13.033 -24.697 -47.468 1.00 50.12 109 LYS A CA 1
ATOM 809 C C . LYS A 1 109 ? 12.524 -23.320 -47.008 1.00 50.12 109 LYS A C 1
ATOM 811 O O . LYS A 1 109 ? 11.914 -22.602 -47.798 1.00 50.12 109 LYS A O 1
ATOM 816 N N . SER A 1 110 ? 12.754 -22.933 -45.751 1.00 46.84 110 SER A N 1
ATOM 817 C CA . SER A 1 110 ? 12.360 -21.612 -45.233 1.00 46.84 110 SER A CA 1
ATOM 818 C C . SER A 1 110 ? 13.441 -20.543 -45.395 1.00 46.84 110 SER A C 1
ATOM 820 O O . SER A 1 110 ? 13.103 -19.365 -45.479 1.00 46.84 110 SER A O 1
ATOM 822 N N . THR A 1 111 ? 14.713 -20.934 -45.492 1.00 51.72 111 THR A N 1
ATOM 823 C CA . THR A 1 111 ? 15.852 -20.000 -45.540 1.00 51.72 111 THR A CA 1
ATOM 824 C C . THR A 1 111 ? 16.019 -19.325 -46.909 1.00 51.72 111 THR A C 1
ATOM 826 O O . THR A 1 111 ? 16.469 -18.189 -46.987 1.00 51.72 111 THR A O 1
ATOM 829 N N . GLU A 1 112 ? 15.531 -19.939 -47.991 1.00 46.56 112 GLU A N 1
ATOM 830 C CA . GLU A 1 112 ? 15.531 -19.322 -49.333 1.00 46.56 112 GLU A CA 1
ATOM 831 C C . GLU A 1 112 ? 14.487 -18.190 -49.477 1.00 46.56 112 GLU A C 1
ATOM 833 O O . GLU A 1 112 ? 14.578 -17.354 -50.377 1.00 46.56 112 GLU A O 1
ATOM 838 N N . ARG A 1 113 ? 13.501 -18.105 -48.567 1.00 46.59 113 ARG A N 1
ATOM 839 C CA . ARG A 1 113 ? 12.492 -17.025 -48.547 1.00 46.59 113 ARG A CA 1
ATOM 840 C C . ARG A 1 113 ? 12.950 -15.776 -47.795 1.00 46.59 113 ARG A C 1
ATOM 842 O O . ARG A 1 113 ? 12.452 -14.689 -48.082 1.00 46.59 113 ARG A O 1
ATOM 849 N N . THR A 1 114 ? 13.896 -15.902 -46.870 1.00 50.94 114 THR A N 1
ATOM 850 C CA . THR A 1 114 ? 14.391 -14.781 -46.055 1.00 50.94 114 THR A CA 1
ATOM 851 C C . THR A 1 114 ? 15.434 -13.923 -46.778 1.00 50.94 114 THR A C 1
ATOM 853 O O . THR A 1 114 ? 15.479 -12.714 -46.551 1.00 50.94 114 THR A O 1
ATOM 856 N N . ASP A 1 115 ? 16.161 -14.477 -47.753 1.00 53.94 115 ASP A N 1
ATOM 857 C CA . ASP A 1 115 ? 17.158 -13.727 -48.540 1.00 53.94 115 ASP A CA 1
ATOM 858 C C . ASP A 1 115 ? 16.540 -12.730 -49.540 1.00 53.94 115 ASP A C 1
ATOM 860 O O . ASP A 1 115 ? 17.191 -11.777 -49.975 1.00 53.94 115 ASP A O 1
ATOM 864 N N . THR A 1 116 ? 15.256 -12.896 -49.877 1.00 51.31 116 THR A N 1
ATOM 865 C CA . THR A 1 116 ? 14.514 -11.952 -50.738 1.00 51.31 116 THR A CA 1
ATOM 866 C C . THR A 1 116 ? 13.971 -10.753 -49.944 1.00 51.31 116 THR A C 1
ATOM 868 O O . THR A 1 116 ? 13.809 -9.664 -50.492 1.00 51.31 116 THR A O 1
ATOM 871 N N . ILE A 1 117 ? 13.754 -10.906 -48.632 1.00 54.00 117 ILE A N 1
ATOM 872 C CA . ILE A 1 117 ? 13.267 -9.831 -47.749 1.00 54.00 117 ILE A CA 1
ATOM 873 C C . ILE A 1 117 ? 14.412 -8.872 -47.388 1.00 54.00 117 ILE A C 1
ATOM 875 O O . ILE A 1 117 ? 14.221 -7.655 -47.405 1.00 54.00 117 ILE A O 1
ATOM 879 N N . LEU A 1 118 ? 15.628 -9.390 -47.176 1.00 53.53 118 LEU A N 1
ATOM 880 C CA . LEU A 1 118 ? 16.802 -8.562 -46.872 1.00 53.53 118 LEU A CA 1
ATOM 881 C C . LEU A 1 118 ? 17.242 -7.693 -48.069 1.00 53.53 118 LEU A C 1
ATOM 883 O O . LEU A 1 118 ? 17.664 -6.554 -47.881 1.00 53.53 118 LEU A O 1
ATOM 887 N N . LYS A 1 119 ? 17.059 -8.170 -49.310 1.00 50.44 119 LYS A N 1
ATOM 888 C CA . LYS A 1 119 ? 17.360 -7.391 -50.530 1.00 50.44 119 LYS A CA 1
ATOM 889 C C . LYS A 1 119 ? 16.353 -6.268 -50.809 1.00 50.44 119 LYS A C 1
ATOM 891 O O . LYS A 1 119 ? 16.726 -5.254 -51.391 1.00 50.44 119 LYS A O 1
ATOM 896 N N . ASN A 1 120 ? 15.108 -6.393 -50.345 1.00 53.94 120 ASN A N 1
ATOM 897 C CA . ASN A 1 120 ? 14.098 -5.336 -50.483 1.00 53.94 120 ASN A CA 1
ATOM 898 C C . ASN A 1 120 ? 14.184 -4.260 -49.384 1.00 53.94 120 ASN A C 1
ATOM 900 O O . ASN A 1 120 ? 13.685 -3.155 -49.582 1.00 53.94 120 ASN A O 1
ATOM 904 N N . SER A 1 121 ? 14.889 -4.525 -48.277 1.00 54.34 121 SER A N 1
ATOM 905 C CA . SER A 1 121 ? 15.199 -3.517 -47.251 1.00 54.34 121 SER A CA 1
ATOM 906 C C . SER A 1 121 ? 16.180 -2.441 -47.738 1.00 54.34 121 SER A C 1
ATOM 908 O O . SER A 1 121 ? 16.191 -1.342 -47.193 1.00 54.34 121 SER A O 1
ATOM 910 N N . GLN A 1 122 ? 16.977 -2.712 -48.778 1.00 53.84 122 GLN A N 1
ATOM 911 C CA . GLN A 1 122 ? 17.885 -1.726 -49.385 1.00 53.84 122 GLN A CA 1
ATOM 912 C C . GLN A 1 122 ? 17.207 -0.839 -50.446 1.00 53.84 122 GLN A C 1
ATOM 914 O O . GLN A 1 122 ? 17.848 0.052 -50.994 1.00 53.84 122 GLN A O 1
ATOM 919 N N . LYS A 1 123 ? 15.909 -1.044 -50.721 1.00 53.34 123 LYS A N 1
ATOM 920 C CA . LYS A 1 123 ? 15.111 -0.222 -51.650 1.00 53.34 123 LYS A CA 1
ATOM 921 C C . LYS A 1 123 ? 14.215 0.806 -50.936 1.00 53.34 123 LYS A C 1
ATOM 923 O O . LYS A 1 123 ? 13.625 1.657 -51.589 1.00 53.34 123 LYS A O 1
ATOM 928 N N . PHE A 1 124 ? 14.133 0.750 -49.602 1.00 40.69 124 PHE A N 1
ATOM 929 C CA . PHE A 1 124 ? 13.283 1.630 -48.783 1.00 40.69 124 PHE A CA 1
ATOM 930 C C . PHE A 1 124 ? 13.949 2.973 -48.421 1.00 40.69 124 PHE A C 1
ATOM 932 O O . PHE A 1 124 ? 13.263 3.938 -48.105 1.00 40.69 124 PHE A O 1
ATOM 939 N N . SER A 1 125 ? 15.276 3.074 -48.555 1.00 50.34 125 SER A N 1
ATOM 940 C CA . SER A 1 125 ? 16.066 4.294 -48.315 1.00 50.34 125 SER A CA 1
ATOM 941 C C . SER A 1 125 ? 15.915 5.381 -49.392 1.00 50.34 125 SER A C 1
ATOM 943 O O . SER A 1 125 ? 16.524 6.442 -49.280 1.00 50.34 125 SER A O 1
ATOM 945 N N . GLN A 1 126 ? 15.114 5.142 -50.436 1.00 53.22 126 GLN A N 1
ATOM 946 C CA . GLN A 1 126 ? 14.815 6.128 -51.483 1.00 53.22 126 GLN A CA 1
ATOM 947 C C . GLN A 1 126 ? 13.416 6.760 -51.365 1.00 53.22 126 GLN A C 1
ATOM 949 O O . GLN A 1 126 ? 13.119 7.659 -52.139 1.00 53.22 126 GLN A O 1
ATOM 954 N N . ILE A 1 127 ? 12.575 6.353 -50.403 1.00 53.62 127 ILE A N 1
ATOM 955 C CA . ILE A 1 127 ? 11.211 6.904 -50.246 1.00 53.62 127 ILE A CA 1
ATOM 956 C C . ILE A 1 127 ? 11.148 8.001 -49.161 1.00 53.62 127 ILE A C 1
ATOM 958 O O . ILE A 1 127 ? 10.405 8.965 -49.312 1.00 53.62 127 ILE A O 1
ATOM 962 N N . GLU A 1 128 ? 11.980 7.947 -48.112 1.00 44.09 128 GLU A N 1
ATOM 963 C CA . GLU A 1 128 ? 11.979 8.963 -47.031 1.00 44.09 128 GLU A CA 1
ATOM 964 C C . GLU A 1 128 ? 12.524 10.347 -47.448 1.00 44.09 128 GLU A C 1
ATOM 966 O O . GLU A 1 128 ? 12.296 11.344 -46.757 1.00 44.09 128 GLU A O 1
ATOM 971 N N . ASN A 1 129 ? 13.194 10.438 -48.601 1.00 47.59 129 ASN A N 1
ATOM 972 C CA . ASN A 1 129 ? 13.807 11.679 -49.085 1.00 47.59 129 ASN A CA 1
ATOM 973 C C . ASN A 1 129 ? 12.918 12.499 -50.040 1.00 47.59 129 ASN A C 1
ATOM 975 O O . ASN A 1 129 ? 13.303 13.608 -50.401 1.00 47.59 129 ASN A O 1
ATOM 979 N N . GLU A 1 130 ? 11.732 12.012 -50.430 1.00 46.06 130 GLU A N 1
ATOM 980 C CA . GLU A 1 130 ? 10.767 12.810 -51.211 1.00 46.06 130 GLU A CA 1
ATOM 981 C C . GLU A 1 130 ? 9.708 13.490 -50.322 1.00 46.06 130 GLU A C 1
ATOM 983 O O . GLU A 1 130 ? 9.347 14.639 -50.578 1.00 46.06 130 GLU A O 1
ATOM 988 N N . THR A 1 131 ? 9.277 12.873 -49.214 1.00 50.44 131 THR A N 1
ATOM 989 C CA . THR A 1 131 ? 8.224 13.433 -48.336 1.00 50.44 131 THR A CA 1
ATOM 990 C C . THR A 1 131 ? 8.696 14.529 -47.375 1.00 50.44 131 THR A C 1
ATOM 992 O O . THR A 1 131 ? 7.878 15.280 -46.858 1.00 50.44 131 THR A O 1
ATOM 995 N N . THR A 1 132 ? 10.004 14.692 -47.168 1.00 48.84 132 THR A N 1
ATOM 996 C CA . THR A 1 132 ? 10.588 15.752 -46.317 1.00 48.84 132 THR A CA 1
ATOM 997 C C . THR A 1 132 ? 10.859 17.071 -47.060 1.00 48.84 132 THR A C 1
ATOM 999 O O . THR A 1 132 ? 11.242 18.065 -46.440 1.00 48.84 132 THR A O 1
ATOM 1002 N N . SER A 1 133 ? 10.621 17.118 -48.377 1.00 52.47 133 SER A N 1
ATOM 1003 C CA . SER A 1 133 ? 10.881 18.292 -49.228 1.00 52.47 133 SER A CA 1
ATOM 1004 C C . SER A 1 133 ? 9.674 19.223 -49.444 1.00 52.47 133 SER A C 1
ATOM 1006 O O . SER A 1 133 ? 9.857 20.376 -49.839 1.00 52.47 133 SER A O 1
ATOM 1008 N N . THR A 1 134 ? 8.446 18.781 -49.148 1.00 50.47 134 THR A N 1
ATOM 1009 C CA . THR A 1 134 ? 7.222 19.585 -49.353 1.00 50.47 134 THR A CA 1
ATOM 1010 C C . THR A 1 134 ? 6.657 20.236 -48.089 1.00 50.47 134 THR A C 1
ATOM 1012 O O . THR A 1 134 ? 5.977 21.248 -48.217 1.00 50.47 134 THR A O 1
ATOM 1015 N N . GLU A 1 135 ? 6.967 19.755 -46.880 1.00 44.62 135 GLU A N 1
ATOM 1016 C CA . GLU A 1 135 ? 6.425 20.351 -45.639 1.00 44.62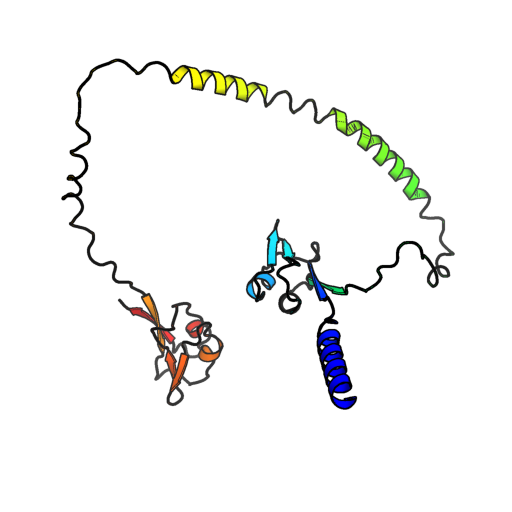 135 GLU A CA 1
ATOM 1017 C C . GLU A 1 135 ? 7.298 21.478 -45.057 1.00 44.62 135 GLU A C 1
ATOM 1019 O O . GLU A 1 135 ? 6.771 22.458 -44.532 1.00 44.62 135 GLU A O 1
ATOM 1024 N N . ASN A 1 136 ? 8.624 21.433 -45.238 1.00 52.81 136 ASN A N 1
ATOM 1025 C CA . ASN A 1 136 ? 9.520 22.479 -44.722 1.00 52.81 136 ASN A CA 1
ATOM 1026 C C . ASN A 1 136 ? 9.479 23.788 -45.535 1.00 52.81 136 ASN A C 1
ATOM 1028 O O . ASN A 1 136 ? 9.800 24.851 -45.014 1.00 52.81 136 ASN A O 1
ATOM 1032 N N . LYS A 1 137 ? 9.001 23.756 -46.788 1.00 53.78 137 LYS A N 1
ATOM 1033 C CA . LYS A 1 137 ? 8.894 24.954 -47.643 1.00 53.78 137 LYS A CA 1
ATOM 1034 C C . LYS A 1 137 ? 7.772 25.915 -47.206 1.00 53.78 137 LYS A C 1
ATOM 1036 O O . LYS A 1 137 ? 7.817 27.105 -47.519 1.00 53.78 137 LYS A O 1
ATOM 1041 N N . SER A 1 138 ? 6.781 25.421 -46.464 1.00 57.72 138 SER A N 1
ATOM 1042 C CA . SER A 1 138 ? 5.635 26.216 -45.999 1.00 57.72 138 SER A CA 1
ATOM 1043 C C . SER A 1 138 ? 5.864 26.908 -44.650 1.00 57.72 138 SER A C 1
ATOM 1045 O O . SER A 1 138 ? 5.146 27.852 -44.334 1.00 57.72 138 SER A O 1
ATOM 1047 N N . ILE A 1 139 ? 6.871 26.497 -43.876 1.00 55.97 139 ILE A N 1
ATOM 1048 C CA . ILE A 1 139 ? 7.150 27.057 -42.541 1.00 55.97 139 ILE A CA 1
ATOM 1049 C C . ILE A 1 139 ? 8.102 28.262 -42.632 1.00 55.97 139 ILE A C 1
ATOM 1051 O O . ILE A 1 139 ? 7.909 29.259 -41.936 1.00 55.97 139 ILE A O 1
ATOM 1055 N N . ASP A 1 140 ? 9.054 28.242 -43.567 1.00 57.34 140 ASP A N 1
ATOM 1056 C CA . ASP A 1 140 ? 10.012 29.345 -43.743 1.00 57.34 140 ASP A CA 1
ATOM 1057 C C . ASP A 1 140 ? 9.378 30.604 -44.353 1.00 57.34 140 ASP A C 1
ATOM 1059 O O . ASP A 1 140 ? 9.782 31.726 -44.045 1.00 57.34 140 ASP A O 1
ATOM 1063 N N . THR A 1 141 ? 8.324 30.438 -45.158 1.00 54.22 141 THR A N 1
ATOM 1064 C CA . THR A 1 141 ? 7.607 31.577 -45.754 1.00 54.22 141 THR A CA 1
ATOM 1065 C C . THR A 1 141 ? 6.807 32.346 -44.688 1.00 54.22 141 THR A C 1
ATOM 1067 O O . THR A 1 141 ? 6.830 33.575 -44.682 1.00 54.22 141 THR A O 1
ATOM 1070 N N . ALA A 1 142 ? 6.211 31.645 -43.713 1.00 54.34 142 ALA A N 1
ATOM 1071 C CA . ALA A 1 142 ? 5.436 32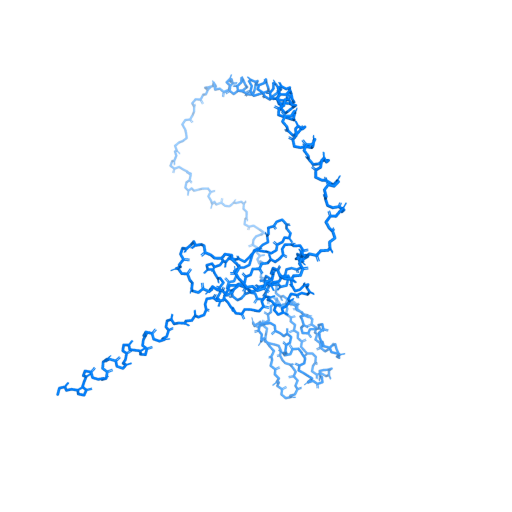.249 -42.623 1.00 54.34 142 ALA A CA 1
ATOM 1072 C C . ALA A 1 142 ? 6.311 32.989 -41.591 1.00 54.34 142 ALA A C 1
ATOM 1074 O O . ALA A 1 142 ? 5.929 34.045 -41.087 1.00 54.34 142 ALA A O 1
ATOM 1075 N N . ASN A 1 143 ? 7.516 32.483 -41.309 1.00 59.09 143 ASN A N 1
ATOM 1076 C CA . ASN A 1 143 ? 8.438 33.131 -40.368 1.00 59.09 143 ASN A CA 1
ATOM 1077 C C . ASN A 1 143 ? 9.058 34.428 -40.922 1.00 59.09 143 ASN A C 1
ATOM 1079 O O . ASN A 1 143 ? 9.465 35.291 -40.146 1.00 59.09 143 ASN A O 1
ATOM 1083 N N . SER A 1 144 ? 9.086 34.603 -42.249 1.00 56.81 144 SER A N 1
ATOM 1084 C CA . SER A 1 144 ? 9.607 35.819 -42.892 1.00 56.81 144 SER A CA 1
ATOM 1085 C C . SER A 1 144 ? 8.641 37.019 -42.858 1.00 56.81 144 SER A C 1
ATOM 1087 O O . SER A 1 144 ? 9.077 38.162 -43.001 1.00 56.81 144 SER A O 1
ATOM 1089 N N . GLU A 1 145 ? 7.345 36.789 -42.618 1.00 57.19 145 GLU A N 1
ATOM 1090 C CA . GLU A 1 145 ? 6.322 37.845 -42.533 1.00 57.19 145 GLU A CA 1
ATOM 1091 C C . GLU A 1 145 ? 6.145 38.386 -41.102 1.00 57.19 145 GLU A C 1
ATOM 1093 O O . GLU A 1 145 ? 5.837 39.563 -40.915 1.00 57.19 145 GLU A O 1
ATOM 1098 N N . ILE A 1 146 ? 6.424 37.569 -40.080 1.00 57.00 146 ILE A N 1
ATOM 1099 C CA . ILE A 1 146 ? 6.269 37.934 -38.658 1.00 57.00 146 ILE A CA 1
ATOM 1100 C C . ILE A 1 146 ? 7.352 38.923 -38.189 1.00 57.00 146 ILE A C 1
ATOM 1102 O O . ILE A 1 146 ? 7.084 39.792 -37.359 1.00 57.00 146 ILE A O 1
ATOM 1106 N N . GLU A 1 147 ? 8.564 38.857 -38.745 1.00 53.88 147 GLU A N 1
ATOM 1107 C CA . GLU A 1 147 ? 9.655 39.784 -38.396 1.00 53.88 147 GLU A CA 1
ATOM 1108 C C . GLU A 1 147 ? 9.501 41.175 -39.042 1.00 53.88 147 GLU A C 1
ATOM 1110 O O . GLU A 1 147 ? 10.028 42.156 -38.521 1.00 53.88 147 GLU A O 1
ATOM 1115 N N . LYS A 1 148 ? 8.703 41.311 -40.112 1.00 54.88 148 LYS A N 1
ATOM 1116 C CA . LYS A 1 148 ? 8.406 42.612 -40.745 1.00 54.88 148 LYS A CA 1
ATOM 1117 C C . LYS A 1 148 ? 7.343 43.441 -40.012 1.00 54.88 148 LYS A C 1
ATOM 1119 O O . LYS A 1 148 ? 7.201 44.621 -40.306 1.00 54.88 148 LYS A O 1
ATOM 1124 N N . ALA A 1 149 ? 6.628 42.854 -39.050 1.00 51.00 149 ALA A N 1
ATOM 1125 C CA . ALA A 1 149 ? 5.595 43.535 -38.262 1.00 51.00 149 ALA A CA 1
ATOM 1126 C C . ALA A 1 149 ? 6.113 44.150 -36.942 1.00 51.00 149 ALA A C 1
ATOM 1128 O O . ALA A 1 149 ? 5.328 44.711 -36.180 1.00 51.00 149 ALA A O 1
ATOM 1129 N N . LYS A 1 150 ? 7.420 44.052 -36.645 1.00 53.41 150 LYS A N 1
ATOM 1130 C CA . LYS A 1 150 ? 8.027 44.558 -35.394 1.00 53.41 150 LYS A CA 1
ATOM 1131 C C . LYS A 1 150 ? 8.723 45.918 -35.518 1.00 53.41 150 LYS A C 1
ATOM 1133 O O . LYS A 1 150 ? 9.215 46.437 -34.520 1.00 53.41 150 LYS A O 1
ATOM 1138 N N . THR A 1 151 ? 8.751 46.522 -36.701 1.00 44.81 151 THR A N 1
ATOM 1139 C CA . THR A 1 151 ? 9.373 47.831 -36.929 1.00 44.81 151 THR A CA 1
ATOM 1140 C C . THR A 1 151 ? 8.339 48.789 -37.499 1.00 44.81 151 THR A C 1
ATOM 1142 O O . THR A 1 151 ? 8.236 48.879 -38.710 1.00 44.81 151 THR A O 1
ATOM 1145 N N . ASP A 1 152 ? 7.528 49.407 -36.635 1.00 46.91 152 ASP A N 1
ATOM 1146 C CA . ASP A 1 152 ? 6.883 50.718 -36.855 1.00 46.91 152 ASP A CA 1
ATOM 1147 C C . ASP A 1 152 ? 5.978 51.081 -35.663 1.00 46.91 152 ASP A C 1
ATOM 1149 O O . ASP A 1 152 ? 4.781 51.307 -35.803 1.00 46.91 152 ASP A O 1
ATOM 1153 N N . THR A 1 153 ? 6.523 51.141 -34.441 1.00 42.78 153 THR A N 1
ATOM 1154 C CA . THR A 1 153 ? 5.925 51.990 -33.388 1.00 42.78 153 THR A CA 1
ATOM 1155 C C . THR A 1 153 ? 6.962 52.409 -32.344 1.00 42.78 153 THR A C 1
ATOM 1157 O O . THR A 1 153 ? 6.847 52.136 -31.155 1.00 42.78 153 THR A O 1
ATOM 1160 N N . THR A 1 154 ? 7.992 53.124 -32.789 1.00 40.41 154 THR A N 1
ATOM 1161 C CA . THR A 1 154 ? 8.698 54.080 -31.927 1.00 40.41 154 THR A CA 1
ATOM 1162 C C . THR A 1 154 ? 8.657 55.444 -32.591 1.00 40.41 154 THR A C 1
ATOM 1164 O O . THR A 1 154 ? 9.407 55.698 -33.529 1.00 40.41 154 THR A O 1
ATOM 1167 N N . ALA A 1 155 ? 7.801 56.329 -32.084 1.00 34.19 155 ALA A N 1
ATOM 1168 C CA . ALA A 1 155 ? 7.912 57.764 -32.308 1.00 34.19 155 ALA A CA 1
ATOM 1169 C C . ALA A 1 155 ? 7.490 58.517 -31.036 1.00 34.19 155 ALA A C 1
ATOM 1171 O O . ALA A 1 155 ? 6.309 58.658 -30.747 1.00 34.19 155 ALA A O 1
ATOM 1172 N N . HIS A 1 156 ? 8.513 58.928 -30.280 1.00 36.94 156 HIS A N 1
ATOM 1173 C CA . HIS A 1 156 ? 8.651 60.194 -29.553 1.00 36.94 156 HIS A CA 1
ATOM 1174 C C . HIS A 1 156 ? 7.435 60.771 -28.809 1.00 36.94 156 HIS A C 1
ATOM 1176 O O . HIS A 1 156 ? 6.550 61.366 -29.413 1.00 36.94 156 HIS A O 1
ATOM 1182 N N . SER A 1 157 ? 7.535 60.813 -27.480 1.00 35.94 157 SER A N 1
ATOM 1183 C CA . SER A 1 157 ? 7.611 62.099 -26.771 1.00 35.94 157 SER A CA 1
ATOM 1184 C C . SER A 1 157 ? 8.020 61.865 -25.323 1.00 35.94 157 SER A C 1
ATOM 1186 O O . SER A 1 157 ? 7.340 61.168 -24.574 1.00 35.94 157 SER A O 1
ATOM 1188 N N . ASP A 1 158 ? 9.129 62.486 -24.950 1.00 47.34 158 ASP A N 1
ATOM 1189 C CA . ASP A 1 158 ? 9.670 62.571 -23.605 1.00 47.34 158 ASP A CA 1
ATOM 1190 C C . ASP A 1 158 ? 8.627 63.005 -22.570 1.00 47.34 158 ASP A C 1
ATOM 1192 O O . ASP A 1 158 ? 7.972 64.037 -22.709 1.00 47.34 158 ASP A O 1
ATOM 1196 N N . THR A 1 159 ? 8.542 62.274 -21.464 1.00 35.59 159 THR A N 1
ATOM 1197 C CA . THR A 1 159 ? 8.319 62.879 -20.149 1.00 35.59 159 THR A CA 1
ATOM 1198 C C . THR A 1 159 ? 9.042 62.017 -19.124 1.00 35.59 159 THR A C 1
ATOM 1200 O O . THR A 1 159 ? 8.724 60.845 -18.936 1.00 35.59 159 THR A O 1
ATOM 1203 N N . LEU A 1 160 ? 10.057 62.609 -18.496 1.00 53.25 160 LEU A N 1
ATOM 1204 C CA . LEU A 1 160 ? 10.744 62.061 -17.335 1.00 53.25 160 LEU A CA 1
ATOM 1205 C C . LEU A 1 160 ? 9.718 61.679 -16.263 1.00 53.25 160 LEU A C 1
ATOM 1207 O O . LEU A 1 160 ? 8.978 62.541 -15.789 1.00 53.25 160 LEU A O 1
ATOM 1211 N N . ILE A 1 161 ? 9.721 60.419 -15.832 1.00 45.72 161 ILE A N 1
ATOM 1212 C CA . ILE A 1 161 ? 9.194 60.059 -14.518 1.00 45.72 161 ILE A CA 1
ATOM 1213 C C . ILE A 1 161 ? 10.337 59.411 -13.748 1.00 45.72 161 ILE A C 1
ATOM 1215 O O . ILE A 1 161 ? 10.776 58.298 -14.025 1.00 45.72 161 ILE A O 1
ATOM 1219 N N . ASP A 1 162 ? 10.839 60.218 -12.824 1.00 41.00 162 ASP A N 1
ATOM 1220 C CA . ASP A 1 162 ? 11.823 59.930 -11.799 1.00 41.00 162 ASP A CA 1
ATOM 1221 C C . ASP A 1 162 ? 11.500 58.612 -11.072 1.00 41.00 162 ASP A C 1
ATOM 1223 O O . ASP A 1 162 ? 10.469 58.461 -10.412 1.00 41.00 162 ASP A O 1
ATOM 1227 N N . THR A 1 163 ? 12.395 57.636 -11.209 1.00 46.34 163 THR A N 1
ATOM 1228 C CA . THR A 1 163 ? 12.278 56.281 -10.654 1.00 46.34 163 THR A CA 1
ATOM 1229 C C . THR A 1 163 ? 12.423 56.218 -9.130 1.00 46.34 163 THR A C 1
ATOM 1231 O O . THR A 1 163 ? 12.518 55.130 -8.569 1.00 46.34 163 THR A O 1
ATOM 1234 N N . THR A 1 164 ? 12.405 57.349 -8.424 1.00 46.31 164 THR A N 1
ATOM 1235 C CA . THR A 1 164 ? 12.449 57.394 -6.954 1.00 46.31 164 THR A CA 1
ATOM 1236 C C . THR A 1 164 ? 11.073 57.390 -6.273 1.00 46.31 164 THR A C 1
ATOM 1238 O O . THR A 1 164 ? 11.011 57.411 -5.047 1.00 46.31 164 THR A O 1
ATOM 1241 N N . LYS A 1 165 ? 9.961 57.266 -7.019 1.00 48.75 165 LYS A N 1
ATOM 1242 C CA . LYS A 1 165 ? 8.589 57.230 -6.456 1.00 48.75 165 LYS A CA 1
ATOM 1243 C C . LYS A 1 165 ? 7.801 55.921 -6.617 1.00 48.75 165 LYS A C 1
ATOM 1245 O O . LYS A 1 165 ? 6.604 55.894 -6.352 1.00 48.75 165 LYS A O 1
ATOM 1250 N N . ILE A 1 166 ? 8.453 54.815 -6.983 1.00 47.28 166 ILE A N 1
ATOM 1251 C CA . ILE A 1 166 ? 7.820 53.475 -7.057 1.00 47.28 166 ILE A CA 1
ATOM 1252 C C . ILE A 1 166 ? 8.010 52.673 -5.749 1.00 47.28 166 ILE A C 1
ATOM 1254 O O . ILE A 1 166 ? 7.839 51.460 -5.718 1.00 47.28 166 ILE A O 1
ATOM 1258 N N . ALA A 1 167 ? 8.363 53.351 -4.653 1.00 46.44 167 ALA A N 1
ATOM 1259 C CA . ALA A 1 167 ? 8.453 52.756 -3.319 1.00 46.44 167 ALA A CA 1
ATOM 1260 C C . ALA A 1 167 ? 7.187 52.966 -2.456 1.00 46.44 167 ALA A C 1
ATOM 1262 O O . ALA A 1 167 ? 7.149 52.475 -1.336 1.00 46.44 167 ALA A O 1
ATOM 1263 N N . GLU A 1 168 ? 6.148 53.660 -2.946 1.00 48.47 168 GLU A N 1
ATOM 1264 C CA . GLU A 1 168 ? 5.010 54.096 -2.104 1.00 48.47 168 GLU A CA 1
ATOM 1265 C C . GLU A 1 168 ? 3.628 54.005 -2.790 1.00 48.47 168 GLU A C 1
ATOM 1267 O O . GLU A 1 168 ? 2.762 54.849 -2.590 1.00 48.47 168 GLU A O 1
ATOM 1272 N N . THR A 1 169 ? 3.372 52.978 -3.606 1.00 38.84 169 THR A N 1
ATOM 1273 C CA . THR A 1 169 ? 1.987 52.636 -4.027 1.00 38.84 169 THR A CA 1
ATOM 1274 C C . THR A 1 169 ? 1.664 51.154 -3.841 1.00 38.84 169 THR A C 1
ATOM 1276 O O . THR A 1 169 ? 0.909 50.549 -4.595 1.00 38.84 169 THR A O 1
ATOM 1279 N N . THR A 1 170 ? 2.182 50.568 -2.761 1.00 44.59 170 THR A N 1
ATOM 1280 C CA . THR A 1 170 ? 1.560 49.413 -2.097 1.00 44.59 170 THR A CA 1
ATOM 1281 C C . THR A 1 170 ? 0.681 49.899 -0.949 1.00 44.59 170 THR A C 1
ATOM 1283 O O . THR A 1 170 ? 0.824 49.456 0.184 1.00 44.59 170 THR A O 1
ATOM 1286 N N . GLU A 1 171 ? -0.216 50.840 -1.221 1.00 49.53 171 GLU A N 1
ATOM 1287 C CA . GLU A 1 171 ? -1.242 51.241 -0.268 1.00 49.53 171 GLU A CA 1
ATOM 1288 C C . GLU A 1 171 ? -2.585 51.314 -0.997 1.00 49.53 171 GLU A C 1
ATOM 1290 O O . GLU A 1 171 ? -2.851 52.201 -1.801 1.00 49.53 171 GLU A O 1
ATOM 1295 N N . ASN A 1 172 ? -3.436 50.349 -0.647 1.00 51.28 172 ASN A N 1
ATOM 1296 C CA . ASN A 1 172 ? -4.884 50.505 -0.605 1.00 51.28 172 ASN A CA 1
ATOM 1297 C C . ASN A 1 172 ? -5.680 50.396 -1.926 1.00 51.28 172 ASN A C 1
ATOM 1299 O O . ASN A 1 172 ? -6.312 51.349 -2.369 1.00 51.28 172 ASN A O 1
ATOM 1303 N N . SER A 1 173 ? -5.752 49.192 -2.510 1.00 44.41 173 SER A N 1
ATOM 1304 C CA . SER A 1 173 ? -6.924 48.775 -3.309 1.00 44.41 173 SER A CA 1
ATOM 1305 C C . SER A 1 173 ? -7.018 47.249 -3.473 1.00 44.41 173 SER A C 1
ATOM 1307 O O . SER A 1 173 ? -7.035 46.720 -4.578 1.00 44.41 173 SER A O 1
ATOM 1309 N N . SER A 1 174 ? -7.027 46.515 -2.356 1.00 49.44 174 SER A N 1
ATOM 1310 C CA . SER A 1 174 ? -7.459 45.101 -2.324 1.00 49.44 174 SER A CA 1
ATOM 1311 C C . SER A 1 174 ? -7.736 44.579 -0.900 1.00 49.44 174 SER A C 1
ATOM 1313 O O . SER A 1 174 ? -7.676 43.375 -0.662 1.00 49.44 174 SER A O 1
ATOM 1315 N N . GLN A 1 175 ? -8.007 45.461 0.074 1.00 51.03 175 GLN A N 1
ATOM 1316 C CA . GLN A 1 175 ? -8.160 45.104 1.496 1.00 51.03 175 GLN A CA 1
ATOM 1317 C C . GLN A 1 175 ? -9.621 44.936 1.968 1.00 51.03 175 GLN A C 1
ATOM 1319 O O . GLN A 1 175 ? -9.939 45.313 3.090 1.00 51.03 175 GLN A O 1
ATOM 1324 N N . GLU A 1 176 ? -10.508 44.322 1.175 1.00 47.91 176 GLU A N 1
ATOM 1325 C CA . GLU A 1 176 ? -11.854 43.950 1.674 1.00 47.91 176 GLU A CA 1
ATOM 1326 C C . GLU A 1 176 ? -12.226 42.457 1.487 1.00 47.91 176 GLU A C 1
ATOM 1328 O O . GLU A 1 176 ? -13.207 42.011 2.063 1.00 47.91 176 GLU A O 1
ATOM 1333 N N . GLU A 1 177 ? -11.425 41.618 0.811 1.00 45.06 177 GLU A N 1
ATOM 1334 C CA . GLU A 1 177 ? -11.745 40.174 0.650 1.00 45.06 177 GLU A CA 1
ATOM 1335 C C . GLU A 1 177 ? -10.576 39.214 0.949 1.00 45.06 177 GLU A C 1
ATOM 1337 O O . GLU A 1 177 ? -10.503 38.105 0.430 1.00 45.06 177 GLU A O 1
ATOM 1342 N N . VAL A 1 178 ? -9.662 39.596 1.847 1.00 45.12 178 VAL A N 1
ATOM 1343 C CA . VAL A 1 178 ? -8.711 38.648 2.461 1.00 45.12 178 VAL A CA 1
ATOM 1344 C C . VAL A 1 178 ? -9.020 38.544 3.951 1.00 45.12 178 VAL A C 1
ATOM 1346 O O . VAL A 1 178 ? -8.286 39.041 4.802 1.00 45.12 178 VAL A O 1
ATOM 1349 N N . ARG A 1 179 ? -10.165 37.939 4.277 1.00 44.47 179 ARG A N 1
ATOM 1350 C CA . ARG A 1 179 ? -10.505 37.524 5.643 1.00 44.47 179 ARG A CA 1
ATOM 1351 C C . ARG A 1 179 ? -10.833 36.031 5.642 1.00 44.47 179 ARG A C 1
ATOM 1353 O O . ARG A 1 179 ? -11.789 35.604 5.009 1.00 44.47 179 ARG A O 1
ATOM 1360 N N . GLU A 1 180 ? -9.987 35.286 6.354 1.00 54.84 180 GLU A N 1
ATOM 1361 C CA . GLU A 1 180 ? -10.214 33.934 6.887 1.00 54.84 180 GLU A CA 1
ATOM 1362 C C . GLU A 1 180 ? -10.434 32.796 5.871 1.00 54.84 180 GLU A C 1
ATOM 1364 O O . GLU A 1 180 ? -11.525 32.248 5.738 1.00 54.84 180 GLU A O 1
ATOM 1369 N N . ILE A 1 181 ? -9.348 32.313 5.255 1.00 54.41 181 ILE A N 1
ATOM 1370 C CA . ILE A 1 181 ? -9.262 30.878 4.934 1.00 54.41 181 ILE A CA 1
ATOM 1371 C C . ILE A 1 181 ? -8.690 30.190 6.180 1.00 54.41 181 ILE A C 1
ATOM 1373 O O . ILE A 1 181 ? -7.514 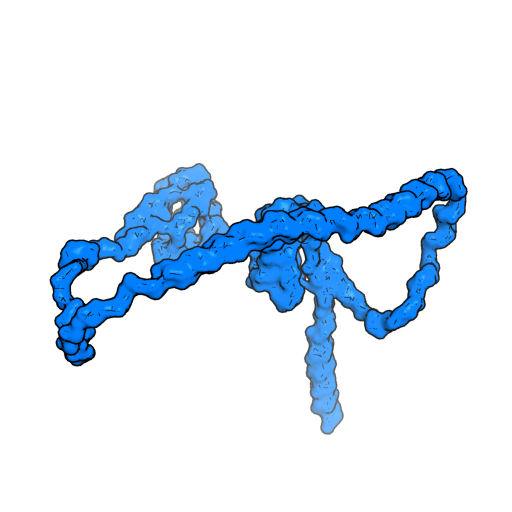29.843 6.223 1.00 54.41 181 ILE A O 1
ATOM 1377 N N . GLU A 1 182 ? -9.499 30.053 7.234 1.00 59.31 182 GLU A N 1
ATOM 1378 C CA . GLU A 1 182 ? -9.202 29.050 8.262 1.00 59.31 182 GLU A CA 1
ATOM 1379 C C . GLU A 1 182 ? -9.278 27.664 7.607 1.00 59.31 182 GLU A C 1
ATOM 1381 O O . GLU A 1 182 ? -10.212 27.349 6.859 1.00 59.31 182 GLU A O 1
ATOM 1386 N N . GLU A 1 183 ? -8.239 26.865 7.838 1.00 68.06 183 GLU A N 1
ATOM 1387 C CA . GLU A 1 183 ? -7.923 25.601 7.175 1.00 68.06 183 GLU A CA 1
ATOM 1388 C C . GLU A 1 183 ? -8.957 24.506 7.484 1.00 68.06 183 GLU A C 1
ATOM 1390 O O . GLU A 1 183 ? -8.723 23.585 8.265 1.00 68.06 183 GLU A O 1
ATOM 1395 N N . ALA A 1 184 ? -10.121 24.568 6.839 1.00 79.00 184 ALA A N 1
ATOM 1396 C CA . ALA A 1 184 ? -11.163 23.567 7.013 1.00 79.00 184 ALA A CA 1
ATOM 1397 C C . ALA A 1 184 ? -10.663 22.170 6.586 1.00 79.00 184 ALA A C 1
ATOM 1399 O O . ALA A 1 184 ? -10.515 21.870 5.397 1.00 79.00 184 ALA A O 1
ATOM 1400 N N . ARG A 1 185 ? -10.429 21.281 7.557 1.00 86.94 185 ARG A N 1
ATOM 1401 C CA . ARG A 1 185 ? -9.832 19.956 7.349 1.00 86.94 185 ARG A CA 1
ATOM 1402 C C . ARG A 1 185 ? -10.839 18.835 7.587 1.00 86.94 185 ARG A C 1
ATOM 1404 O O . ARG A 1 185 ? -11.566 18.816 8.580 1.00 86.94 185 ARG A O 1
ATOM 1411 N N . LYS A 1 186 ? -10.865 17.842 6.691 1.00 94.06 186 LYS A N 1
ATOM 1412 C CA . LYS A 1 186 ? -11.700 16.637 6.839 1.00 94.06 186 LYS A CA 1
ATOM 1413 C C . LYS A 1 186 ? -11.070 15.660 7.837 1.00 94.06 186 LYS A C 1
ATOM 1415 O O . LYS A 1 186 ? -9.956 15.179 7.629 1.00 94.06 186 LYS A O 1
ATOM 1420 N N . VAL A 1 187 ? -11.819 15.303 8.879 1.00 96.12 187 VAL A N 1
ATOM 1421 C CA . VAL A 1 187 ? -11.413 14.349 9.923 1.00 96.12 187 VAL A CA 1
ATOM 1422 C C . VAL A 1 187 ? -12.514 13.306 10.137 1.00 96.12 187 VAL A C 1
ATOM 1424 O O . VAL A 1 187 ? -13.684 13.546 9.851 1.00 96.12 187 VAL A O 1
ATOM 1427 N N . PHE A 1 188 ? -12.142 12.116 10.607 1.00 97.75 188 PHE A N 1
ATOM 1428 C CA . PHE A 1 188 ? -13.069 11.018 10.891 1.00 97.75 188 PHE A CA 1
ATOM 1429 C C . PHE A 1 188 ? -13.201 10.792 12.394 1.00 97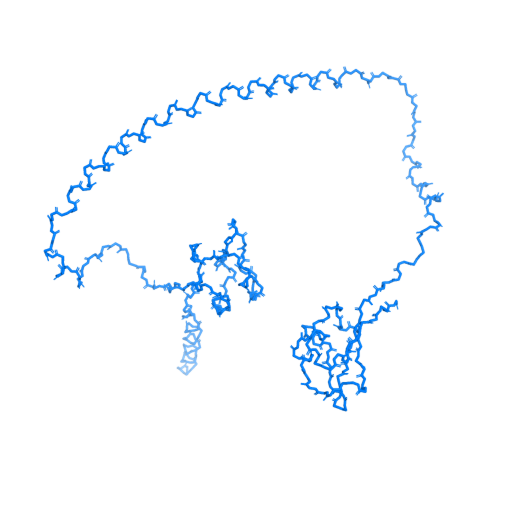.75 188 PHE A C 1
ATOM 1431 O O . PHE A 1 188 ? -12.224 10.912 13.130 1.00 97.75 188 PHE A O 1
ATOM 1438 N N . PHE A 1 189 ? -14.398 10.408 12.827 1.00 97.31 189 PHE A N 1
ATOM 1439 C CA . PHE A 1 189 ? -14.743 10.147 14.223 1.00 97.31 189 PHE A CA 1
ATOM 1440 C C . PHE A 1 189 ? -15.449 8.798 14.351 1.00 97.31 189 PHE A C 1
ATOM 1442 O O . PHE A 1 189 ? -16.024 8.298 13.384 1.00 97.31 189 PHE A O 1
ATOM 1449 N N . VAL A 1 190 ? -15.391 8.205 15.544 1.00 98.06 190 VAL A N 1
ATOM 1450 C CA . VAL A 1 190 ? -15.991 6.899 15.837 1.00 98.06 190 VAL A CA 1
ATOM 1451 C C . VAL A 1 190 ? -17.212 7.079 16.735 1.00 98.06 190 VAL A C 1
ATOM 1453 O O . VAL A 1 190 ? -17.111 7.616 17.835 1.00 98.06 190 VAL A O 1
ATOM 1456 N N . ASP A 1 191 ? -18.351 6.569 16.287 1.00 98.00 191 ASP A N 1
ATOM 1457 C CA . ASP A 1 191 ? -19.548 6.348 17.089 1.00 98.00 191 ASP A CA 1
ATOM 1458 C C . ASP A 1 191 ? -19.297 5.174 18.051 1.00 98.00 191 ASP A C 1
ATOM 1460 O O . ASP A 1 191 ? -19.157 4.011 17.650 1.00 98.00 191 ASP A O 1
ATOM 1464 N N . SER A 1 192 ? -19.205 5.486 19.343 1.00 95.69 192 SER A N 1
ATOM 1465 C CA . SER A 1 192 ? -18.879 4.503 20.380 1.00 95.69 192 SER A CA 1
ATOM 1466 C C . SER A 1 192 ? -19.994 3.484 20.625 1.00 95.69 192 SER A C 1
ATOM 1468 O O . SER A 1 192 ? -19.697 2.377 21.085 1.00 95.69 192 SER A O 1
ATOM 1470 N N . G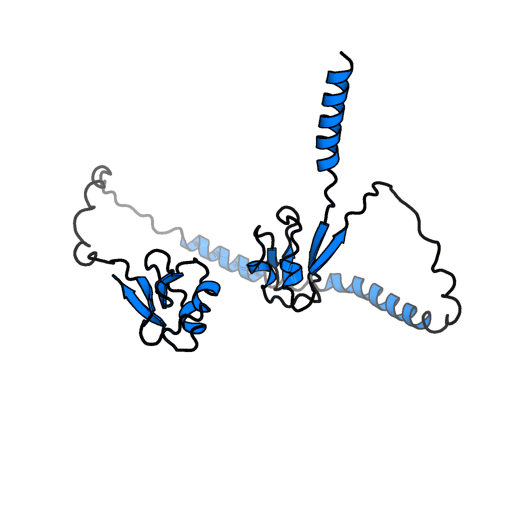LU A 1 193 ? -21.245 3.796 20.294 1.00 96.94 193 GLU A N 1
ATOM 1471 C CA . GLU A 1 193 ? -22.373 2.873 20.456 1.00 96.94 193 GLU A CA 1
ATOM 1472 C C . GLU A 1 193 ? -22.340 1.799 19.369 1.00 96.94 193 GLU A C 1
ATOM 1474 O O . GLU A 1 193 ? -22.449 0.607 19.659 1.00 96.94 193 GLU A O 1
ATOM 1479 N N . LYS A 1 194 ? -22.066 2.201 18.124 1.00 97.94 194 LYS A N 1
ATOM 1480 C CA . LYS A 1 194 ? -21.975 1.282 16.976 1.00 97.94 194 LYS A CA 1
ATOM 1481 C C . LYS A 1 194 ? -20.642 0.544 16.878 1.00 97.94 194 LYS A C 1
ATOM 1483 O O . LYS A 1 194 ? -20.536 -0.482 16.199 1.00 97.94 194 LYS A O 1
ATOM 1488 N N . CYS A 1 195 ? -19.580 1.069 17.484 1.00 98.31 195 CYS A N 1
ATOM 1489 C CA . CYS A 1 195 ? -18.256 0.462 17.406 1.00 98.31 195 CYS A CA 1
ATOM 1490 C C . CYS A 1 195 ? -18.201 -0.841 18.215 1.00 98.31 195 CYS A C 1
ATOM 1492 O O . CYS A 1 195 ? -18.352 -0.834 19.429 1.00 98.31 195 CYS A O 1
ATOM 1494 N N . VAL A 1 196 ? -17.895 -1.965 17.571 1.00 98.06 196 VAL A N 1
ATOM 1495 C CA . VAL A 1 196 ? -17.762 -3.274 18.249 1.00 98.06 196 VAL A CA 1
ATOM 1496 C C . VAL A 1 196 ? -16.323 -3.620 18.643 1.00 98.06 196 VAL A C 1
ATOM 1498 O O . VAL A 1 196 ? -16.055 -4.719 19.112 1.00 98.06 196 VAL A O 1
ATOM 1501 N N . GLY A 1 197 ? -15.366 -2.712 18.428 1.00 97.06 197 GLY A N 1
ATOM 1502 C CA . GLY A 1 197 ? -13.978 -2.938 18.840 1.00 97.06 197 GLY A CA 1
ATOM 1503 C C . GLY A 1 197 ? -13.202 -3.970 18.015 1.00 97.06 197 GLY A C 1
ATOM 1504 O O . GLY A 1 197 ? -12.193 -4.482 18.490 1.00 97.06 197 GLY A O 1
ATOM 1505 N N . CYS A 1 198 ? -13.619 -4.272 16.778 1.00 97.62 198 CYS A N 1
ATOM 1506 C CA . CYS A 1 198 ? -13.006 -5.318 15.938 1.00 97.62 198 CYS A CA 1
ATOM 1507 C C . CYS A 1 198 ? -11.589 -4.999 15.413 1.00 97.62 198 CYS A C 1
ATOM 1509 O O . CYS A 1 198 ? -10.930 -5.870 14.852 1.00 97.62 198 CYS A O 1
ATOM 1511 N N . LYS A 1 199 ? -11.107 -3.758 15.586 1.00 97.94 199 LYS A N 1
ATOM 1512 C CA . LYS A 1 199 ? -9.749 -3.291 15.228 1.00 97.94 199 LYS A CA 1
ATOM 1513 C C . LYS A 1 199 ? -9.394 -3.324 13.730 1.00 97.94 199 LYS A C 1
ATOM 1515 O O . LYS A 1 199 ? -8.231 -3.126 13.388 1.00 97.94 199 LYS A O 1
ATOM 1520 N N . LEU A 1 200 ? -10.351 -3.512 12.820 1.00 98.06 200 LEU A N 1
ATOM 1521 C CA . LEU A 1 200 ? -10.079 -3.463 11.373 1.00 98.06 200 LEU A CA 1
ATOM 1522 C C . LEU A 1 200 ? -9.555 -2.088 10.931 1.00 98.06 200 LEU A C 1
ATOM 1524 O O . LEU A 1 200 ? -8.553 -2.003 10.225 1.00 98.06 200 LEU A O 1
ATOM 1528 N N . CYS A 1 201 ? -10.161 -1.010 11.435 1.00 98.19 201 CYS A N 1
ATOM 1529 C CA . CYS A 1 201 ? -9.720 0.359 11.166 1.00 98.19 201 CYS A CA 1
ATOM 1530 C C . CYS A 1 201 ? -8.282 0.634 11.637 1.00 98.19 201 CYS A C 1
ATOM 1532 O O . CYS A 1 201 ? -7.546 1.331 10.947 1.00 98.19 201 CYS A O 1
ATOM 1534 N N . LEU A 1 202 ? -7.867 0.046 12.767 1.00 97.94 202 LEU A N 1
ATOM 1535 C CA . LEU A 1 202 ? -6.511 0.183 13.306 1.00 97.94 202 LEU A CA 1
ATOM 1536 C C . LEU A 1 202 ? -5.461 -0.318 12.307 1.00 97.94 202 LEU A C 1
ATOM 1538 O O . LEU A 1 202 ? -4.453 0.346 12.100 1.00 97.94 202 LEU A O 1
ATOM 1542 N N . LYS A 1 203 ? -5.716 -1.469 11.672 1.00 96.69 203 LYS A N 1
ATOM 1543 C CA . LYS A 1 203 ? -4.819 -2.043 10.657 1.00 96.69 203 LYS A CA 1
ATOM 1544 C C . LYS A 1 203 ? -4.855 -1.274 9.336 1.00 96.69 203 LYS A C 1
ATOM 1546 O O . LYS A 1 203 ? -3.848 -1.221 8.645 1.00 96.69 203 LYS A O 1
ATOM 1551 N N . ALA A 1 204 ? -6.004 -0.700 8.992 1.00 97.62 204 ALA A N 1
ATOM 1552 C CA . ALA A 1 204 ? -6.204 0.006 7.731 1.00 97.62 204 ALA A CA 1
ATOM 1553 C C . ALA A 1 204 ? -5.676 1.453 7.736 1.00 97.62 204 ALA A C 1
ATOM 1555 O O . ALA A 1 204 ? -5.548 2.057 6.677 1.00 97.62 204 ALA A O 1
ATOM 1556 N N . CYS A 1 205 ? -5.401 2.042 8.906 1.00 98.12 205 CYS A N 1
ATOM 1557 C CA . CYS A 1 205 ? -4.985 3.438 9.002 1.00 98.12 205 CYS A CA 1
ATOM 1558 C C . CYS A 1 205 ? -3.512 3.631 8.579 1.00 98.12 205 CYS A C 1
ATOM 1560 O O . CYS A 1 205 ? -2.619 3.216 9.323 1.00 98.12 205 CYS A O 1
ATOM 1562 N N . PRO A 1 206 ? -3.226 4.324 7.456 1.00 97.06 206 PRO A N 1
ATOM 1563 C CA . PRO A 1 206 ? -1.857 4.481 6.958 1.00 97.06 206 PRO A CA 1
ATOM 1564 C C . PRO A 1 206 ? -0.992 5.375 7.859 1.00 97.06 206 PRO A C 1
ATOM 1566 O O . PRO A 1 206 ? 0.211 5.163 7.965 1.00 97.06 206 PRO A O 1
ATOM 1569 N N . THR A 1 207 ? -1.602 6.342 8.553 1.00 97.50 207 THR A N 1
ATOM 1570 C CA . THR A 1 207 ? -0.901 7.278 9.448 1.00 97.50 207 THR A CA 1
ATOM 1571 C C . THR A 1 207 ? -0.899 6.838 10.909 1.00 97.50 207 THR A C 1
ATOM 1573 O O . THR A 1 207 ? -0.413 7.566 11.770 1.00 97.50 207 THR A O 1
ATOM 1576 N N . LYS A 1 208 ? -1.446 5.650 11.215 1.00 97.12 208 LYS A N 1
ATOM 1577 C CA . LYS A 1 208 ? -1.566 5.120 12.586 1.00 97.12 208 LYS A CA 1
ATOM 1578 C C . LYS A 1 208 ? -2.270 6.086 13.557 1.00 97.12 208 LYS A C 1
ATOM 1580 O O . LYS A 1 208 ? -1.994 6.085 14.752 1.00 97.12 208 LYS A O 1
ATOM 1585 N N . ALA A 1 209 ? -3.220 6.876 13.059 1.00 98.06 209 ALA A N 1
ATOM 1586 C CA . ALA A 1 209 ? -4.009 7.824 13.846 1.00 98.06 209 ALA A CA 1
ATOM 1587 C C . ALA A 1 209 ? -5.035 7.163 14.787 1.00 98.06 209 ALA A C 1
ATOM 1589 O O . ALA A 1 209 ? -5.760 7.858 15.487 1.00 98.06 209 ALA A O 1
ATOM 1590 N N . ILE A 1 210 ? -5.165 5.835 14.782 1.00 98.44 210 ILE A N 1
ATOM 1591 C CA . ILE A 1 210 ? -6.231 5.127 15.496 1.00 98.44 210 ILE A CA 1
ATOM 1592 C C . ILE A 1 210 ? -5.647 4.388 16.692 1.00 98.44 210 ILE A C 1
ATOM 1594 O O . ILE A 1 210 ? -4.643 3.694 16.569 1.00 98.44 210 ILE A O 1
ATOM 1598 N N . THR A 1 211 ? -6.310 4.488 17.839 1.00 98.19 211 THR A N 1
ATOM 1599 C CA . THR A 1 211 ? -6.001 3.723 19.053 1.00 98.19 211 THR A CA 1
ATOM 1600 C C . THR A 1 211 ? -7.252 3.021 19.573 1.00 98.19 211 THR A C 1
ATOM 1602 O O . THR A 1 211 ? -8.365 3.294 19.120 1.00 98.19 211 THR A O 1
ATOM 1605 N N . ILE A 1 212 ? -7.080 2.067 20.491 1.00 97.81 212 ILE A N 1
ATOM 1606 C CA . ILE A 1 212 ? -8.195 1.369 21.139 1.00 97.81 212 ILE A CA 1
ATOM 1607 C C . ILE A 1 212 ? -8.216 1.753 22.614 1.00 97.81 212 ILE A C 1
ATOM 1609 O O . ILE A 1 212 ? -7.286 1.428 23.349 1.00 97.81 212 ILE A O 1
ATOM 1613 N N . VAL A 1 213 ? -9.296 2.393 23.052 1.00 97.00 213 VAL A N 1
ATOM 1614 C CA . VAL A 1 213 ? -9.509 2.808 24.442 1.00 97.00 213 VAL A CA 1
ATOM 1615 C C . VAL A 1 213 ? -10.809 2.181 24.924 1.00 97.00 213 VAL A C 1
ATOM 1617 O O . VAL A 1 213 ? -11.842 2.310 24.273 1.00 97.00 213 VAL A O 1
ATOM 1620 N N . LYS A 1 214 ? -10.763 1.449 26.046 1.00 96.12 214 LYS A N 1
ATOM 1621 C CA . LYS A 1 214 ? -11.934 0.742 26.612 1.00 96.12 214 LYS A CA 1
ATOM 1622 C C . LYS A 1 214 ? -12.671 -0.136 25.579 1.00 96.12 214 LYS A C 1
ATOM 1624 O O . LYS A 1 214 ? -13.894 -0.193 25.544 1.00 96.12 214 LYS A O 1
ATOM 1629 N N . GLY A 1 215 ? -11.914 -0.792 24.695 1.00 95.94 215 GLY A N 1
ATOM 1630 C CA . GLY A 1 215 ? -12.460 -1.658 23.645 1.00 95.94 215 GLY A CA 1
ATOM 1631 C C . GLY A 1 215 ? -13.094 -0.931 22.453 1.00 95.94 215 GLY A C 1
ATOM 1632 O O . GLY A 1 215 ? -13.597 -1.596 21.554 1.00 95.94 215 GLY A O 1
ATOM 1633 N N . LYS A 1 216 ? -13.052 0.404 22.392 1.00 97.81 216 LYS A N 1
ATOM 1634 C CA . LYS A 1 216 ? -13.587 1.205 21.281 1.00 97.81 216 LYS A CA 1
ATOM 1635 C C . LYS A 1 216 ? -12.454 1.887 20.523 1.00 97.81 216 LYS A C 1
ATOM 1637 O O . LYS A 1 216 ? -11.414 2.201 21.100 1.00 97.81 216 LYS A O 1
ATOM 1642 N N . ALA A 1 217 ? -12.638 2.073 19.219 1.00 98.12 217 ALA A N 1
ATOM 1643 C CA . ALA A 1 217 ? -11.673 2.803 18.408 1.00 98.12 217 ALA A CA 1
ATOM 1644 C C . ALA A 1 217 ? -11.778 4.309 18.680 1.00 98.12 217 ALA A C 1
ATOM 1646 O O . ALA A 1 217 ? -12.879 4.844 18.768 1.00 98.12 217 ALA A O 1
ATOM 1647 N N . VAL A 1 218 ? -10.633 4.977 18.780 1.00 98.12 218 VAL A N 1
ATOM 1648 C CA . VAL A 1 218 ? -10.503 6.429 18.940 1.00 98.12 218 VAL A CA 1
ATOM 1649 C C . VAL A 1 218 ? -9.566 6.931 17.848 1.00 98.12 218 VAL A C 1
ATOM 1651 O O . VAL A 1 218 ? -8.490 6.362 17.658 1.00 98.12 218 VAL A O 1
ATOM 1654 N N . ILE A 1 219 ? -9.988 7.958 17.109 1.00 98.19 219 ILE A N 1
ATOM 1655 C CA . ILE A 1 219 ? -9.202 8.575 16.033 1.00 98.19 219 ILE A CA 1
ATOM 1656 C C . ILE A 1 219 ? -8.605 9.877 16.564 1.00 98.19 219 ILE A C 1
ATOM 1658 O O . ILE A 1 219 ? -9.332 10.733 17.058 1.00 98.19 219 ILE A O 1
ATOM 1662 N N . ASP A 1 220 ? -7.288 10.005 16.448 1.00 97.44 220 ASP A N 1
ATOM 1663 C CA . ASP A 1 220 ? -6.525 11.214 16.737 1.00 97.44 220 ASP A CA 1
ATOM 1664 C C . ASP A 1 220 ? -6.714 12.226 15.585 1.00 97.44 220 ASP A C 1
ATOM 1666 O O . ASP A 1 220 ? -6.308 11.942 14.446 1.00 97.44 220 ASP A O 1
ATOM 1670 N N . PRO A 1 221 ? -7.354 13.383 15.836 1.00 95.00 221 PRO A N 1
ATOM 1671 C CA . PRO A 1 221 ? -7.658 14.360 14.801 1.00 95.00 221 PRO A CA 1
ATOM 1672 C C . PRO A 1 221 ? -6.420 15.082 14.269 1.00 95.00 221 PRO A C 1
ATOM 1674 O O . PRO A 1 221 ? -6.491 15.600 13.159 1.00 95.00 221 PRO A O 1
ATOM 1677 N N . GLU A 1 222 ? -5.296 15.090 14.984 1.00 94.31 222 GLU A N 1
ATOM 1678 C CA . GLU A 1 222 ? -4.051 15.713 14.518 1.00 94.31 222 GLU A CA 1
ATOM 1679 C C . GLU A 1 222 ? -3.323 14.794 13.533 1.00 94.31 222 GLU A C 1
ATOM 1681 O O . GLU A 1 222 ? -2.825 15.234 12.500 1.00 94.31 222 GLU A O 1
ATOM 1686 N N . LYS A 1 223 ? -3.330 13.480 13.795 1.00 95.81 223 LYS A N 1
ATOM 1687 C CA . LYS A 1 223 ? -2.667 12.474 12.939 1.00 95.81 223 LYS A CA 1
ATOM 1688 C C . LYS A 1 223 ? -3.518 11.971 11.780 1.00 95.81 223 LYS A C 1
ATOM 1690 O O . LYS A 1 223 ? -3.012 11.327 10.854 1.00 95.81 223 LYS A O 1
ATOM 1695 N N . CYS A 1 224 ? -4.832 12.164 11.846 1.00 96.88 224 CYS A N 1
ATOM 1696 C CA . CYS A 1 224 ? -5.723 11.802 10.752 1.00 96.88 224 CYS A CA 1
ATOM 1697 C C . CYS A 1 224 ? -5.313 12.575 9.488 1.00 96.88 224 CYS A C 1
ATOM 1699 O O . CYS A 1 224 ? -4.772 13.664 9.582 1.00 96.88 224 CYS A O 1
ATOM 1701 N N . ILE A 1 225 ? -5.551 12.054 8.290 1.00 95.62 225 ILE A N 1
ATOM 1702 C CA . ILE A 1 225 ? -5.320 12.802 7.033 1.00 95.62 225 ILE A CA 1
ATOM 1703 C C . ILE A 1 225 ? -6.577 12.867 6.164 1.00 95.62 225 ILE A C 1
ATOM 1705 O O . ILE A 1 225 ? -6.508 13.201 4.990 1.00 95.62 225 ILE A O 1
ATOM 1709 N N . GLY A 1 226 ? -7.731 12.483 6.718 1.00 96.31 226 GLY A N 1
ATOM 1710 C CA . GLY A 1 226 ? -9.002 12.529 5.996 1.00 96.31 226 GLY A CA 1
ATOM 1711 C C . GLY A 1 226 ? -9.146 11.503 4.863 1.00 96.31 226 GLY A C 1
ATOM 1712 O O . GLY A 1 226 ? -10.050 11.635 4.049 1.00 96.31 226 GLY A O 1
ATOM 1713 N N . CYS A 1 227 ? -8.304 10.462 4.801 1.00 97.00 227 CYS A N 1
ATOM 1714 C CA . CYS A 1 227 ? -8.299 9.490 3.695 1.00 97.00 227 CYS A CA 1
ATOM 1715 C C . CYS A 1 227 ? -9.503 8.524 3.669 1.00 97.00 227 CYS A C 1
ATOM 1717 O O . CYS A 1 227 ? -9.793 7.921 2.638 1.00 97.00 227 CYS A O 1
ATOM 1719 N N . GLY A 1 228 ? -10.194 8.343 4.800 1.00 96.88 228 GLY A N 1
ATOM 1720 C CA . GLY A 1 228 ? -11.433 7.561 4.889 1.00 96.88 228 GLY A CA 1
ATOM 1721 C C . GLY A 1 228 ? -11.292 6.037 4.843 1.00 96.88 228 GLY A C 1
ATOM 1722 O O . GLY A 1 228 ? -12.303 5.338 4.872 1.00 96.88 228 GLY A O 1
ATOM 1723 N N . GLU A 1 229 ? -10.076 5.487 4.837 1.00 98.25 229 GLU A N 1
ATOM 1724 C CA . GLU A 1 229 ? -9.874 4.031 4.758 1.00 98.25 229 GLU A CA 1
ATOM 1725 C C . GLU A 1 229 ? -10.496 3.281 5.947 1.00 98.25 229 GLU A C 1
ATOM 1727 O O . GLU A 1 229 ? -11.116 2.231 5.789 1.00 98.25 229 GLU A O 1
ATOM 1732 N N . CYS A 1 230 ? -10.433 3.880 7.140 1.00 98.19 230 CYS A N 1
ATOM 1733 C CA . CYS A 1 230 ? -11.070 3.345 8.339 1.00 98.19 230 CYS A CA 1
ATOM 1734 C C . CYS A 1 230 ? -12.594 3.197 8.199 1.00 98.19 230 CYS A C 1
ATOM 1736 O O . CYS A 1 230 ? -13.144 2.195 8.656 1.00 98.19 230 CYS A O 1
ATOM 1738 N N . ALA A 1 231 ? -13.265 4.156 7.555 1.00 98.12 231 ALA A N 1
ATOM 1739 C CA . ALA A 1 231 ? -14.705 4.113 7.331 1.00 98.12 231 ALA A CA 1
ATOM 1740 C C . ALA A 1 231 ? -15.085 3.007 6.338 1.00 98.12 231 ALA A C 1
ATOM 1742 O O . ALA A 1 231 ? -16.035 2.270 6.596 1.00 98.12 231 ALA A O 1
ATOM 1743 N N . LYS A 1 232 ? -14.300 2.823 5.265 1.00 98.06 232 LYS A N 1
ATOM 1744 C CA . LYS A 1 232 ? -14.526 1.759 4.269 1.00 98.06 232 LYS A CA 1
ATOM 1745 C C . LYS A 1 232 ? -14.461 0.360 4.879 1.00 98.06 232 LYS A C 1
ATOM 1747 O O . LYS A 1 232 ? -15.284 -0.487 4.550 1.00 98.06 232 LYS A O 1
ATOM 1752 N N . VAL A 1 233 ? -13.505 0.121 5.780 1.00 98.31 233 VAL A N 1
ATOM 1753 C CA . VAL A 1 233 ? -13.319 -1.197 6.413 1.00 98.31 233 VAL A CA 1
ATOM 1754 C C . VAL A 1 233 ? -14.214 -1.428 7.633 1.00 98.31 233 VAL A C 1
ATOM 1756 O O . VAL A 1 233 ? -14.115 -2.482 8.259 1.00 98.31 233 VAL A O 1
ATOM 1759 N N . CYS A 1 234 ? -15.045 -0.461 8.038 1.00 98.31 234 CYS A N 1
ATOM 1760 C CA . CYS A 1 234 ? -15.851 -0.572 9.251 1.00 98.31 234 CYS A CA 1
ATOM 1761 C C . CYS A 1 234 ? -17.136 -1.387 8.994 1.00 98.31 234 CYS A C 1
ATOM 1763 O O . CYS A 1 234 ? -18.076 -0.860 8.395 1.00 98.31 234 CYS A O 1
ATOM 1765 N N . PRO A 1 235 ? -17.252 -2.631 9.502 1.00 97.88 235 PRO A N 1
ATOM 1766 C CA . PRO A 1 235 ? -18.401 -3.490 9.207 1.00 97.88 235 PRO A CA 1
ATOM 1767 C C . PRO A 1 235 ? -19.704 -2.969 9.824 1.00 97.88 235 PRO A C 1
ATOM 1769 O O . PRO A 1 235 ? -20.780 -3.211 9.290 1.00 97.88 235 PRO A O 1
ATOM 1772 N N . THR A 1 236 ? -19.616 -2.230 10.934 1.00 98.06 236 THR A N 1
ATOM 1773 C CA . THR A 1 236 ? -20.781 -1.663 11.630 1.00 98.06 236 THR A CA 1
ATOM 1774 C C . THR A 1 236 ? -21.078 -0.220 11.234 1.00 98.06 236 THR A C 1
ATOM 1776 O O . THR A 1 236 ? -21.968 0.396 11.816 1.00 98.06 236 THR A O 1
ATOM 1779 N N . LYS A 1 237 ? -20.336 0.340 10.261 1.00 97.75 237 LYS A N 1
ATOM 1780 C CA . LYS A 1 237 ? -20.460 1.741 9.816 1.00 97.75 237 LY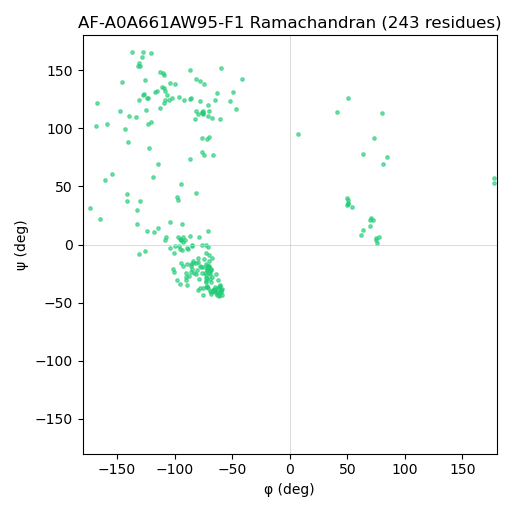S A CA 1
ATOM 1781 C C . LYS A 1 237 ? -20.419 2.745 10.979 1.00 97.75 237 LYS A C 1
ATOM 1783 O O . LYS A 1 237 ? -21.083 3.774 10.960 1.00 97.75 237 LYS A O 1
ATOM 1788 N N . ALA A 1 238 ? -19.619 2.441 11.997 1.00 98.19 238 ALA A N 1
ATOM 1789 C CA . ALA A 1 238 ? -19.457 3.260 13.192 1.00 98.19 238 ALA A CA 1
ATOM 1790 C C . ALA A 1 238 ? -18.539 4.475 12.985 1.00 98.19 238 ALA A C 1
ATOM 1792 O O . ALA A 1 238 ? -18.171 5.113 13.960 1.00 98.19 238 ALA A O 1
ATOM 1793 N N . ILE A 1 239 ? -18.085 4.764 11.764 1.00 98.38 239 ILE A N 1
ATOM 1794 C CA . ILE A 1 239 ? -17.091 5.809 11.500 1.00 98.38 239 ILE A CA 1
ATOM 1795 C C . ILE A 1 239 ? -17.660 6.793 10.481 1.00 98.38 239 ILE A C 1
ATOM 1797 O O . ILE A 1 239 ? -18.071 6.379 9.397 1.00 98.38 239 ILE A O 1
ATOM 1801 N N . SER A 1 240 ? -17.659 8.080 10.823 1.00 97.44 240 SER A N 1
ATOM 1802 C CA . SER A 1 240 ? -18.232 9.164 10.015 1.00 97.44 240 SER A CA 1
ATOM 1803 C C . SER A 1 240 ? -17.270 10.342 9.878 1.00 97.44 240 SER A C 1
ATOM 1805 O O . SER A 1 240 ? -16.420 10.566 10.742 1.00 97.44 240 SER A O 1
ATOM 1807 N N . GLU A 1 241 ? -17.406 11.100 8.791 1.00 95.44 241 GLU A N 1
ATOM 1808 C CA . GLU A 1 241 ? -16.605 12.300 8.540 1.00 95.44 241 GLU A CA 1
ATOM 1809 C C . GLU A 1 241 ? -17.205 13.554 9.182 1.00 95.44 241 GLU A C 1
ATOM 1811 O O . GLU A 1 241 ? -18.422 13.681 9.322 1.00 95.44 241 GLU A O 1
ATOM 1816 N N . LYS A 1 242 ? -16.335 14.491 9.554 1.00 93.94 242 LYS A N 1
ATOM 1817 C CA . LYS A 1 242 ? -16.679 15.842 9.993 1.00 93.94 242 LYS A CA 1
ATOM 1818 C C . LYS A 1 242 ? -15.592 16.803 9.517 1.00 93.94 242 LYS A C 1
ATOM 1820 O O . LYS A 1 242 ? -14.405 16.479 9.552 1.00 93.94 242 LYS A O 1
ATOM 1825 N N . VAL A 1 243 ? -16.008 17.979 9.067 1.00 91.50 243 VAL A N 1
ATOM 1826 C CA . VAL A 1 243 ? -15.094 19.079 8.753 1.00 91.50 243 VAL A CA 1
ATOM 1827 C C . VAL A 1 243 ? -14.861 19.861 10.039 1.00 91.50 243 VAL A C 1
ATOM 1829 O O . VAL A 1 243 ? -15.823 20.256 10.701 1.00 91.50 243 VAL A O 1
ATOM 1832 N N . ILE A 1 244 ? -13.598 20.024 10.416 1.00 88.00 244 ILE A N 1
ATOM 1833 C CA . ILE A 1 244 ? -13.184 20.919 11.498 1.00 88.00 244 ILE A CA 1
ATOM 1834 C C . ILE A 1 244 ? -12.580 22.168 10.863 1.00 88.00 244 ILE A C 1
ATOM 1836 O O . ILE A 1 244 ? -11.917 22.053 9.835 1.00 88.00 244 ILE A O 1
ATOM 1840 N N . LYS A 1 245 ? -12.898 23.328 11.428 1.00 81.00 245 LYS A N 1
ATOM 1841 C CA . LYS A 1 245 ? -12.230 24.595 11.141 1.00 81.00 245 LYS A CA 1
ATOM 1842 C C . LYS A 1 245 ? -11.203 24.821 12.237 1.00 81.00 245 LYS A C 1
ATOM 1844 O O . LYS A 1 245 ? -11.522 24.400 13.378 1.00 81.00 245 LYS A O 1
#

Secondary structure (DSSP, 8-state):
-HHHHHHHHHHHHHHHHTT----EEEEE-TTT-----HHHHH-TT--EEEETTEEEE-TTT-----HHHHT-TT--EEEEE-------S----SSSSSS--S-TTSSHHHHHHHHHHHHHGGGGGGTTTTTTTTTTHHHHHHHHHHGGGSSS----------TTSTTS--SSSSTTS-------EEEEEE-TTT-----HHHHH-TT--EEEETTEEEE-TTT--S--HHHHT-TT--EEEEEE-